Protein AF-A0A1E4G3F1-F1 (afdb_monomer_lite)

Foldseek 3Di:
DDDPPDPDPPVQPVLLVLLVLCVVVQDAPWQWKWKDAVPDIDTDTDHDDPWGWDDLDPFWIATSRSWIKGFPDWDWAWDDDDVRITITTTDTDIDTDPDDDPVRVVSSLLSCLQVVVLSCLVCVVVDDPVSLLSSQQHDDAPVSVVVSCVVCVQPNVCSNCDPSGHPNSVVRQLVCLLVLVDAHALVCLLVLLPDPCCVPRSSSVSNNLSNCVVPVVSLVVCLPPPDPSSNLSSLVRHDLPDPLLVSLLVDPDPSSNVSSLVSPLVRDDLLVLLVCLQPDDPPSSVVSSLVSNVPRDDDDPDPVSVVSSLVSHDPVSVVVVVVVVVVVVVVD

pLDDT: mean 79.38, std 16.46, range [26.73, 96.62]

Structure (mmCIF, N/CA/C/O backbone):
data_AF-A0A1E4G3F1-F1
#
_entry.id   AF-A0A1E4G3F1-F1
#
loop_
_atom_site.group_PDB
_atom_site.id
_atom_site.type_symbol
_atom_site.label_atom_id
_atom_site.label_alt_id
_atom_site.label_comp_id
_atom_site.label_asym_id
_atom_site.label_entity_id
_atom_site.label_seq_id
_atom_site.pdbx_PDB_ins_code
_atom_site.Cartn_x
_atom_site.Cartn_y
_atom_site.Cartn_z
_atom_site.occupancy
_atom_site.B_iso_or_equiv
_atom_site.auth_seq_id
_atom_site.auth_comp_id
_atom_site.auth_asym_id
_atom_site.auth_atom_id
_atom_site.pdbx_PDB_model_num
ATOM 1 N N . MET A 1 1 ? 10.714 -26.192 -14.389 1.00 33.84 1 MET A N 1
ATOM 2 C CA . MET A 1 1 ? 11.581 -25.246 -15.120 1.00 33.84 1 MET A CA 1
ATOM 3 C C . MET A 1 1 ? 12.569 -24.707 -14.110 1.00 33.84 1 MET A C 1
ATOM 5 O O . MET A 1 1 ? 12.127 -24.167 -13.105 1.00 33.84 1 MET A O 1
ATOM 9 N N . ASP A 1 2 ? 13.855 -24.980 -14.318 1.00 26.73 2 ASP A N 1
ATOM 10 C CA . ASP A 1 2 ? 14.918 -24.769 -13.330 1.00 26.73 2 ASP A CA 1
ATOM 11 C C . ASP A 1 2 ? 15.199 -23.289 -13.029 1.00 26.73 2 ASP A C 1
ATOM 13 O O . ASP A 1 2 ? 15.251 -22.445 -13.924 1.00 26.73 2 ASP A O 1
ATOM 17 N N . VAL A 1 3 ? 15.398 -23.009 -11.737 1.00 32.38 3 VAL A N 1
ATOM 18 C CA . VAL A 1 3 ? 15.385 -21.690 -11.074 1.00 32.38 3 VAL A CA 1
ATOM 19 C C . VAL A 1 3 ? 16.815 -21.193 -10.762 1.00 32.38 3 VAL A C 1
ATOM 21 O O . VAL A 1 3 ? 17.040 -20.431 -9.831 1.00 32.38 3 VAL A O 1
ATOM 24 N N . THR A 1 4 ? 17.828 -21.587 -11.542 1.00 35.56 4 THR A N 1
ATOM 25 C CA . THR A 1 4 ? 19.243 -21.451 -11.110 1.00 35.56 4 THR A CA 1
ATOM 26 C C . THR A 1 4 ? 20.186 -20.763 -12.105 1.00 35.56 4 THR A C 1
ATOM 28 O O . THR A 1 4 ? 21.366 -21.091 -12.170 1.00 35.56 4 THR A O 1
ATOM 31 N N . PHE A 1 5 ? 19.713 -19.774 -12.874 1.00 36.69 5 PHE A N 1
ATOM 32 C CA . PHE A 1 5 ? 20.543 -19.082 -13.881 1.00 36.69 5 PHE A CA 1
ATOM 33 C C . PHE A 1 5 ? 20.310 -17.563 -13.954 1.00 36.69 5 PHE A C 1
ATOM 35 O O . PHE A 1 5 ? 19.972 -17.028 -15.007 1.00 36.69 5 PHE A O 1
ATOM 42 N N . LEU A 1 6 ? 20.486 -16.836 -12.846 1.00 42.38 6 LEU A N 1
ATOM 43 C CA . LEU A 1 6 ? 20.404 -15.360 -12.853 1.00 42.38 6 LEU A CA 1
ATOM 44 C C . LEU A 1 6 ? 21.642 -14.653 -12.274 1.00 42.38 6 LEU A C 1
ATOM 46 O O . LEU A 1 6 ? 21.656 -13.433 -12.174 1.00 42.38 6 LEU A O 1
ATOM 50 N N . LEU A 1 7 ? 22.719 -15.400 -12.000 1.00 39.97 7 LEU A N 1
ATOM 51 C CA . LEU A 1 7 ? 24.008 -14.854 -11.543 1.00 39.97 7 LEU A CA 1
ATOM 52 C C . LEU A 1 7 ? 25.204 -15.202 -12.449 1.00 39.97 7 LEU A C 1
ATOM 54 O O . LEU A 1 7 ? 26.348 -15.038 -12.036 1.00 39.97 7 LEU A O 1
ATOM 58 N N . SER A 1 8 ? 24.991 -15.660 -13.689 1.00 34.16 8 SER A N 1
ATOM 59 C CA . SER A 1 8 ? 26.110 -15.846 -14.626 1.00 34.16 8 SER A CA 1
ATOM 60 C C . SER A 1 8 ? 26.239 -14.646 -15.576 1.00 34.16 8 SER A C 1
ATOM 62 O O . SER A 1 8 ? 25.340 -14.429 -16.387 1.00 34.16 8 SER A O 1
ATOM 64 N N . PRO A 1 9 ? 27.371 -13.916 -15.570 1.00 39.25 9 PRO A N 1
ATOM 65 C CA . PRO A 1 9 ? 27.702 -12.876 -16.548 1.00 39.25 9 PRO A CA 1
ATOM 66 C C . PRO A 1 9 ? 28.077 -13.452 -17.931 1.00 39.25 9 PRO A C 1
ATOM 68 O O . PRO A 1 9 ? 28.756 -12.793 -18.721 1.00 39.25 9 PRO A O 1
ATOM 71 N N . SER A 1 10 ? 27.621 -14.668 -18.261 1.00 40.00 10 SER A N 1
ATOM 72 C CA . SER A 1 10 ? 27.620 -15.171 -19.636 1.00 40.00 10 SER A CA 1
ATOM 73 C C . SER A 1 10 ? 26.584 -14.379 -20.446 1.00 40.00 10 SER A C 1
ATOM 75 O O . SER A 1 10 ? 25.407 -14.700 -20.578 1.00 40.00 10 SER A O 1
ATOM 77 N N . SER A 1 11 ? 27.086 -13.262 -20.949 1.00 41.22 11 SER A N 1
ATOM 78 C CA . SER A 1 11 ? 26.516 -12.102 -21.636 1.00 41.22 11 SER A CA 1
ATOM 79 C C . SER A 1 11 ? 25.559 -12.364 -22.814 1.00 41.22 11 SER A C 1
ATOM 81 O O . SER A 1 11 ? 25.111 -11.411 -23.439 1.00 41.22 11 SER A O 1
ATOM 83 N N . ALA A 1 12 ? 25.205 -13.614 -23.118 1.00 40.41 12 ALA A N 1
ATOM 84 C CA . ALA A 1 12 ? 24.455 -13.983 -24.321 1.00 40.41 12 ALA A CA 1
ATOM 85 C C . ALA A 1 12 ? 22.932 -14.155 -24.111 1.00 40.41 12 ALA A C 1
ATOM 87 O O . ALA A 1 12 ? 22.173 -14.109 -25.077 1.00 40.41 12 ALA A O 1
ATOM 88 N N . GLY A 1 13 ? 22.455 -14.353 -22.875 1.00 50.16 13 GLY A N 1
ATOM 89 C CA . GLY A 1 13 ? 21.055 -14.744 -22.627 1.00 50.16 13 GLY A CA 1
ATOM 90 C C . GLY A 1 13 ? 20.109 -13.645 -22.130 1.00 50.16 13 GLY A C 1
ATOM 91 O O . GLY A 1 13 ? 18.897 -13.768 -22.280 1.00 50.16 13 GLY A O 1
ATOM 92 N N . TRP A 1 14 ? 20.620 -12.588 -21.497 1.00 53.41 14 TRP A N 1
ATOM 93 C CA . TRP A 1 14 ? 19.752 -11.620 -20.814 1.00 53.41 14 TRP A CA 1
ATOM 94 C C . TRP A 1 14 ? 19.337 -10.461 -21.723 1.00 53.41 14 TRP A C 1
ATOM 96 O O . TRP A 1 14 ? 18.170 -10.081 -21.709 1.00 53.41 14 TRP A O 1
ATOM 106 N N . LEU A 1 15 ? 20.247 -9.947 -22.561 1.00 55.78 15 LEU A N 1
ATOM 107 C CA . LEU A 1 15 ? 19.905 -8.918 -23.544 1.00 55.78 15 LEU A CA 1
ATOM 108 C C . LEU A 1 15 ? 18.887 -9.438 -24.556 1.00 55.78 15 LEU A C 1
ATOM 110 O O . LEU A 1 15 ? 18.017 -8.684 -24.960 1.00 55.78 15 LEU A O 1
ATOM 114 N N . SER A 1 16 ? 18.940 -10.720 -24.922 1.00 57.81 16 SER A N 1
ATOM 115 C CA . SER A 1 16 ? 17.935 -11.341 -25.790 1.00 57.81 16 SER A CA 1
ATOM 116 C C . SER A 1 16 ? 16.564 -11.450 -25.110 1.00 57.81 16 SER A C 1
ATOM 118 O O . SER A 1 16 ? 15.550 -11.223 -25.764 1.00 57.81 16 SER A O 1
ATOM 120 N N . ARG A 1 17 ? 16.508 -11.691 -23.790 1.00 57.97 17 ARG A N 1
ATOM 121 C CA . ARG A 1 17 ? 15.257 -11.646 -23.002 1.00 57.97 17 ARG A CA 1
ATOM 122 C C . ARG A 1 17 ? 14.716 -10.229 -22.832 1.00 57.97 17 ARG A C 1
ATOM 124 O O . ARG A 1 17 ? 13.520 -10.000 -22.983 1.00 57.97 17 ARG A O 1
ATOM 131 N N . VAL A 1 18 ? 15.583 -9.258 -22.562 1.00 61.00 18 VAL A N 1
ATOM 132 C CA . VAL A 1 18 ? 15.187 -7.846 -22.508 1.00 61.00 18 VAL A CA 1
ATOM 133 C C . VAL A 1 18 ? 14.724 -7.378 -23.885 1.00 61.00 18 VAL A C 1
ATOM 135 O O . VAL A 1 18 ? 13.681 -6.746 -23.997 1.00 61.00 18 VAL A O 1
ATOM 138 N N . ALA A 1 19 ? 15.414 -7.776 -24.951 1.00 60.88 19 ALA A N 1
ATOM 139 C CA . ALA A 1 19 ? 14.996 -7.499 -26.314 1.00 60.88 19 ALA A CA 1
ATOM 140 C C . ALA A 1 19 ? 13.659 -8.172 -26.661 1.00 60.88 19 ALA A C 1
ATOM 142 O O . ALA A 1 19 ? 12.852 -7.544 -27.340 1.00 60.88 19 ALA A O 1
ATOM 143 N N . SER A 1 20 ? 13.368 -9.378 -26.148 1.00 62.94 20 SER A N 1
ATOM 144 C CA . SER A 1 20 ? 12.040 -9.992 -26.288 1.00 62.94 20 SER A CA 1
ATOM 145 C C . SER A 1 20 ? 10.951 -9.250 -25.513 1.00 62.94 20 SER A C 1
ATOM 147 O O . SER A 1 20 ? 9.852 -9.099 -26.026 1.00 62.94 20 SER A O 1
ATOM 149 N N . LEU A 1 21 ? 11.247 -8.714 -24.325 1.00 56.28 21 LEU A N 1
ATOM 150 C CA . LEU A 1 21 ? 10.300 -7.859 -23.594 1.00 56.28 21 LEU A CA 1
ATOM 151 C C . LEU A 1 21 ? 10.047 -6.533 -24.331 1.00 56.28 21 LEU A C 1
ATOM 153 O O . LEU A 1 21 ? 8.953 -5.982 -24.280 1.00 56.28 21 LEU A O 1
ATOM 157 N N . LEU A 1 22 ? 11.042 -6.054 -25.079 1.00 56.81 22 LEU A N 1
ATOM 158 C CA . LEU A 1 22 ? 10.948 -4.877 -25.940 1.00 56.81 22 LEU A CA 1
ATOM 159 C C . LEU A 1 22 ? 10.412 -5.199 -27.352 1.00 56.81 22 LEU A C 1
ATOM 161 O O . LEU A 1 22 ? 10.284 -4.278 -28.165 1.00 56.81 22 LEU A O 1
ATOM 165 N N . GLN A 1 23 ? 10.061 -6.459 -27.672 1.00 51.91 23 GLN A N 1
ATOM 166 C CA . GLN A 1 23 ? 9.458 -6.831 -28.962 1.00 51.91 23 GLN A CA 1
ATOM 167 C C . GLN A 1 23 ? 8.067 -6.199 -29.087 1.00 51.91 23 GLN A C 1
ATOM 169 O O . GLN A 1 23 ? 7.059 -6.737 -28.650 1.00 51.91 23 GLN A O 1
ATOM 174 N N . GLY A 1 24 ? 8.023 -5.016 -29.696 1.00 44.28 24 GLY A N 1
ATOM 175 C CA . GLY A 1 24 ? 6.815 -4.193 -29.810 1.00 44.28 24 GLY A CA 1
ATOM 176 C C . GLY A 1 24 ? 7.111 -2.712 -29.589 1.00 44.28 24 GLY A C 1
ATOM 177 O O . GLY A 1 24 ? 6.527 -1.865 -30.261 1.00 44.28 24 GLY A O 1
ATOM 178 N N . PHE A 1 25 ? 8.125 -2.405 -28.775 1.00 46.53 25 PHE A N 1
ATOM 179 C CA . PHE A 1 25 ? 8.710 -1.072 -28.615 1.00 46.53 25 PHE A CA 1
ATOM 180 C C . PHE A 1 25 ? 9.680 -0.802 -29.765 1.00 46.53 25 PHE A C 1
ATOM 182 O O . PHE A 1 25 ? 10.897 -0.719 -29.615 1.00 46.53 25 PHE A O 1
ATOM 189 N N . ARG A 1 26 ? 9.128 -0.721 -30.977 1.00 45.09 26 ARG A N 1
ATOM 190 C CA . ARG A 1 26 ? 9.886 -0.363 -32.173 1.00 45.09 26 ARG A CA 1
ATOM 191 C C . ARG A 1 26 ? 10.038 1.151 -32.218 1.00 45.09 26 ARG A C 1
ATOM 193 O O . ARG A 1 26 ? 9.234 1.812 -32.868 1.00 45.09 26 ARG A O 1
ATOM 200 N N . ASN A 1 27 ? 11.071 1.688 -31.576 1.00 52.31 27 ASN A N 1
ATOM 201 C CA . ASN A 1 27 ? 11.531 3.018 -31.952 1.00 52.31 27 ASN A CA 1
ATOM 202 C C . ASN A 1 27 ? 12.522 2.956 -33.118 1.00 52.31 27 ASN A C 1
ATOM 204 O O . ASN A 1 27 ? 13.170 1.955 -33.409 1.00 52.31 27 ASN A O 1
ATOM 208 N N . VAL A 1 28 ? 12.435 4.033 -33.882 1.00 47.47 28 VAL A N 1
ATOM 209 C CA . VAL A 1 28 ? 12.779 4.206 -35.287 1.00 47.47 28 VAL A CA 1
ATOM 210 C C . VAL A 1 28 ? 14.299 4.129 -35.508 1.00 47.47 28 VAL A C 1
ATOM 212 O O . VAL A 1 28 ? 15.026 4.807 -34.793 1.00 47.47 28 VAL A O 1
ATOM 215 N N . PRO A 1 29 ? 14.822 3.413 -36.519 1.00 46.53 29 PRO A N 1
ATOM 216 C CA . PRO A 1 29 ? 16.142 3.719 -37.071 1.00 46.53 29 PRO A CA 1
ATOM 217 C C . PRO A 1 29 ? 16.081 5.125 -37.672 1.00 46.53 29 PRO A C 1
ATOM 219 O O . PRO A 1 29 ? 15.497 5.350 -38.736 1.00 46.53 29 PRO A O 1
ATOM 222 N N . LEU A 1 30 ? 16.580 6.068 -36.878 1.00 52.22 30 LEU A N 1
ATOM 223 C CA . LEU A 1 30 ? 16.387 7.501 -36.996 1.00 52.22 30 LEU A CA 1
ATOM 224 C C . LEU A 1 30 ? 17.433 8.111 -37.923 1.00 52.22 30 LEU A C 1
ATOM 226 O O . LEU A 1 30 ? 18.582 8.305 -37.533 1.00 52.22 30 LEU A O 1
ATOM 230 N N . VAL A 1 31 ? 17.000 8.528 -39.105 1.00 55.47 31 VAL A N 1
ATOM 231 C CA . VAL A 1 31 ? 17.559 9.757 -39.659 1.00 55.47 31 VAL A CA 1
ATOM 232 C C . VAL A 1 31 ? 16.895 10.900 -38.889 1.00 55.47 31 VAL A C 1
ATOM 234 O O . VAL A 1 31 ? 15.683 11.100 -39.008 1.00 55.47 31 VAL A O 1
ATOM 237 N N . MET A 1 32 ? 17.657 11.598 -38.043 1.00 57.81 32 MET A N 1
ATOM 238 C CA . MET A 1 32 ? 17.171 12.801 -37.357 1.00 57.81 32 MET A CA 1
ATOM 239 C C . MET A 1 32 ? 17.378 13.989 -38.283 1.00 57.81 32 MET A C 1
ATOM 241 O O . MET A 1 32 ? 18.507 14.416 -38.509 1.00 57.81 32 MET A O 1
ATOM 245 N N . ARG A 1 33 ? 16.292 14.513 -38.834 1.00 59.31 33 ARG A N 1
ATOM 246 C CA . ARG A 1 33 ? 16.310 15.722 -39.639 1.00 59.31 33 ARG A CA 1
ATOM 247 C C . ARG A 1 33 ? 16.187 16.929 -38.727 1.00 59.31 33 ARG A C 1
ATOM 249 O O . ARG A 1 33 ? 15.156 17.145 -38.102 1.00 59.31 33 ARG A O 1
ATOM 256 N N . HIS A 1 34 ? 17.223 17.745 -38.696 1.00 56.44 34 HIS A N 1
ATOM 257 C CA . HIS A 1 34 ? 17.212 19.033 -38.022 1.00 56.44 34 HIS A CA 1
ATOM 258 C C . HIS A 1 34 ? 16.837 20.118 -39.023 1.00 56.44 34 HIS A C 1
ATOM 260 O O . HIS A 1 34 ? 17.413 20.189 -40.108 1.00 56.44 34 HIS A O 1
ATOM 266 N N . HIS A 1 35 ? 15.880 20.961 -38.651 1.00 58.22 35 HIS A N 1
ATOM 267 C CA . HIS A 1 35 ? 15.503 22.181 -39.355 1.00 58.22 35 HIS A CA 1
ATOM 268 C C . HIS A 1 35 ? 15.809 23.366 -38.448 1.00 58.22 35 HIS A C 1
ATOM 270 O O . HIS A 1 35 ? 15.220 23.515 -37.377 1.00 58.22 35 HIS A O 1
ATOM 276 N N . VAL A 1 36 ? 16.772 24.187 -38.855 1.00 56.50 36 VAL A N 1
ATOM 277 C CA . VAL A 1 36 ? 17.167 25.390 -38.124 1.00 56.50 36 VAL A CA 1
ATOM 278 C C . VAL A 1 36 ? 16.679 26.607 -38.902 1.00 56.50 36 VAL A C 1
ATOM 280 O O . VAL A 1 36 ? 17.092 26.832 -40.041 1.00 56.50 36 VAL A O 1
ATOM 283 N N . VAL A 1 37 ? 15.795 27.369 -38.261 1.00 63.84 37 VAL A N 1
ATOM 284 C CA . VAL A 1 37 ? 15.199 28.635 -38.713 1.00 63.84 37 VAL A CA 1
ATOM 285 C C . VAL A 1 37 ? 15.686 29.735 -37.751 1.00 63.84 37 VAL A C 1
ATOM 287 O O . VAL A 1 37 ? 16.011 29.411 -36.601 1.00 63.84 37 VAL A O 1
ATOM 290 N N . PRO A 1 38 ? 15.765 31.028 -38.132 1.00 58.38 38 PRO A N 1
ATOM 291 C CA . PRO A 1 38 ? 16.177 32.072 -37.199 1.00 58.38 38 PRO A CA 1
ATOM 292 C C . PRO A 1 38 ? 15.294 32.035 -35.941 1.00 58.38 38 PRO A C 1
ATOM 294 O O . PRO A 1 38 ? 14.072 32.136 -36.028 1.00 58.38 38 PRO A O 1
ATOM 297 N N . ASN A 1 39 ? 15.923 31.847 -34.777 1.00 54.56 39 ASN A N 1
ATOM 298 C CA . ASN A 1 39 ? 15.300 31.727 -33.450 1.00 54.56 39 ASN A CA 1
ATOM 299 C C . ASN A 1 39 ? 14.467 30.452 -33.168 1.00 54.56 39 ASN A C 1
ATOM 301 O O . ASN A 1 39 ? 13.761 30.417 -32.159 1.00 54.56 39 ASN A O 1
ATOM 305 N N . LYS A 1 40 ? 14.543 29.388 -33.988 1.00 43.31 40 LYS A N 1
ATOM 306 C CA . LYS A 1 40 ? 13.861 28.108 -33.700 1.00 43.31 40 LYS A CA 1
ATOM 307 C C . LYS A 1 40 ? 14.559 26.904 -34.345 1.00 43.31 40 LYS A C 1
ATOM 309 O O . LYS A 1 40 ? 14.806 26.897 -35.546 1.00 43.31 40 LYS A O 1
ATOM 314 N N . ALA A 1 41 ? 14.806 25.855 -33.560 1.00 51.53 41 ALA A N 1
ATOM 315 C CA . ALA A 1 41 ? 15.205 24.541 -34.065 1.00 51.53 41 ALA A CA 1
ATOM 316 C C . ALA A 1 41 ? 14.019 23.568 -33.969 1.00 51.53 41 ALA A C 1
ATOM 318 O O . ALA A 1 41 ? 13.367 23.483 -32.927 1.00 51.53 41 ALA A O 1
ATOM 319 N N . VAL A 1 42 ? 13.730 22.849 -35.052 1.00 53.16 42 VAL A N 1
ATOM 320 C CA . VAL A 1 42 ? 12.719 21.786 -35.118 1.00 53.16 42 VAL A CA 1
ATOM 321 C C . VAL A 1 42 ? 13.421 20.488 -35.511 1.00 53.16 42 VAL A C 1
ATOM 323 O O . VAL A 1 42 ? 14.204 20.472 -36.457 1.00 53.16 42 VAL A O 1
ATOM 326 N N . VAL A 1 43 ? 13.159 19.400 -34.785 1.00 51.31 43 VAL A N 1
ATOM 327 C CA . VAL A 1 43 ? 13.749 18.080 -35.056 1.00 51.31 43 VA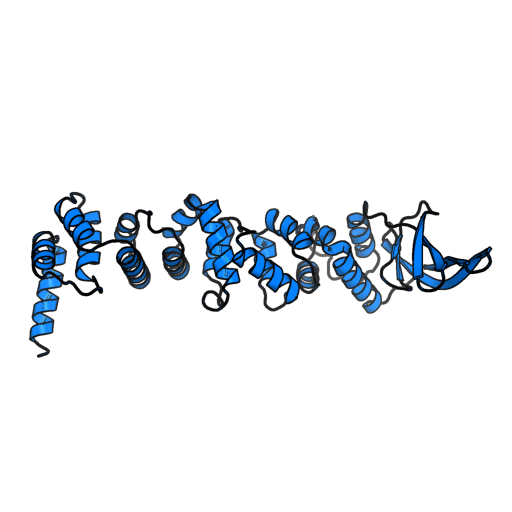L A CA 1
ATOM 328 C C . VAL A 1 43 ? 12.653 17.131 -35.533 1.00 51.31 43 VAL A C 1
ATOM 330 O O . VAL A 1 43 ? 11.704 16.854 -34.804 1.00 51.31 43 VAL A O 1
ATOM 333 N N . GLU A 1 44 ? 12.786 16.631 -36.758 1.00 49.28 44 GLU A N 1
ATOM 334 C CA . GLU A 1 44 ? 11.940 15.597 -37.352 1.00 49.28 44 GLU A CA 1
ATOM 335 C C . GLU A 1 44 ? 12.659 14.241 -37.349 1.00 49.28 44 GLU A C 1
ATOM 337 O O . GLU A 1 44 ? 13.839 14.127 -37.666 1.00 49.28 44 GLU A O 1
ATOM 342 N N . VAL A 1 45 ? 11.930 13.172 -37.047 1.00 53.06 45 VAL A N 1
ATOM 343 C CA . VAL A 1 45 ? 12.449 11.801 -36.954 1.00 53.06 45 VAL A CA 1
ATOM 344 C C . VAL A 1 45 ? 11.956 10.980 -38.149 1.00 53.06 45 VAL A C 1
ATOM 346 O O . VAL A 1 45 ? 10.748 10.822 -38.314 1.00 53.06 45 VAL A O 1
ATOM 349 N N . ARG A 1 46 ? 12.855 10.429 -38.984 1.00 51.75 46 ARG A N 1
ATOM 350 C CA . ARG A 1 46 ? 12.497 9.599 -40.159 1.00 51.75 46 ARG A CA 1
ATOM 351 C C . ARG A 1 46 ? 13.012 8.159 -40.052 1.00 51.75 46 ARG A C 1
ATOM 353 O O . ARG A 1 46 ? 14.103 7.934 -39.541 1.00 51.75 46 ARG A O 1
ATOM 360 N N . ARG A 1 47 ? 12.229 7.200 -40.571 1.00 52.47 47 ARG A N 1
ATOM 361 C CA . ARG A 1 47 ? 12.448 5.738 -40.492 1.00 52.47 47 ARG A CA 1
ATOM 362 C C . ARG A 1 47 ? 13.052 5.175 -41.779 1.00 52.47 47 ARG A C 1
ATOM 364 O O . ARG A 1 47 ? 12.428 5.337 -42.822 1.00 52.47 47 ARG A O 1
ATOM 371 N N . TRP A 1 48 ? 14.214 4.513 -41.711 1.00 45.78 48 TRP A N 1
ATOM 372 C CA . TRP A 1 48 ? 14.899 3.963 -42.903 1.00 45.78 48 TRP A CA 1
ATOM 373 C C . TRP A 1 48 ? 15.359 2.491 -42.825 1.00 45.78 48 TRP A C 1
ATOM 375 O O . TRP A 1 48 ? 15.918 2.007 -43.803 1.00 45.78 48 TRP A O 1
ATOM 385 N N . SER A 1 49 ? 15.125 1.745 -41.736 1.00 47.94 49 SER A N 1
ATOM 386 C CA . SER A 1 49 ? 15.451 0.305 -41.706 1.00 47.94 49 SER A CA 1
ATOM 387 C C . SER A 1 49 ? 14.369 -0.582 -41.083 1.00 47.94 49 SER A C 1
ATOM 389 O O . SER A 1 49 ? 13.553 -0.148 -40.261 1.00 47.94 49 SER A O 1
ATOM 391 N N . ASP A 1 50 ? 14.383 -1.849 -41.504 1.00 45.50 50 ASP A N 1
ATOM 392 C CA . ASP A 1 50 ? 13.530 -2.926 -40.987 1.00 45.50 50 ASP A CA 1
ATOM 393 C C . ASP A 1 50 ? 14.057 -3.500 -39.658 1.00 45.50 50 ASP A C 1
ATOM 395 O O . ASP A 1 50 ? 13.327 -4.146 -38.904 1.00 45.50 50 ASP A O 1
ATOM 399 N N . SER A 1 51 ? 15.324 -3.226 -39.340 1.00 51.22 51 SER A N 1
ATOM 400 C CA . SER A 1 51 ? 15.997 -3.587 -38.095 1.00 51.22 51 SER A CA 1
ATOM 401 C C . SER A 1 51 ? 15.660 -2.578 -36.988 1.00 51.22 51 SER A C 1
ATOM 403 O O . SER A 1 51 ? 16.057 -1.419 -37.034 1.00 51.22 51 SER A O 1
ATOM 405 N N . GLY A 1 52 ? 14.882 -2.997 -35.986 1.00 61.88 52 GLY A N 1
ATOM 406 C CA . GLY A 1 52 ? 14.530 -2.149 -34.842 1.00 61.88 52 GLY A CA 1
ATOM 407 C C . GLY A 1 52 ? 15.709 -1.956 -33.882 1.00 61.88 52 GLY A C 1
ATOM 408 O O . GLY A 1 52 ? 16.272 -2.945 -33.406 1.00 61.88 52 GLY A O 1
ATOM 409 N N . TYR A 1 53 ? 16.044 -0.698 -33.575 1.00 67.06 53 TYR A N 1
ATOM 410 C CA . TYR A 1 53 ? 17.057 -0.317 -32.586 1.00 67.06 53 TYR A CA 1
ATOM 411 C C . TYR A 1 53 ? 16.463 0.650 -31.558 1.00 67.06 53 TYR A C 1
ATOM 413 O O . TYR A 1 53 ? 15.757 1.592 -31.907 1.00 67.06 53 TYR A O 1
ATOM 421 N N . VAL A 1 54 ? 16.794 0.443 -30.288 1.00 72.62 54 VAL A N 1
ATOM 422 C CA . VAL A 1 54 ? 16.466 1.330 -29.171 1.00 72.62 54 VAL A CA 1
ATOM 423 C C . VAL A 1 54 ? 17.702 2.159 -28.842 1.00 72.62 54 VAL A C 1
ATOM 425 O O . VAL A 1 54 ? 18.750 1.601 -28.511 1.00 72.62 54 VAL A O 1
ATOM 428 N N . ARG A 1 55 ? 17.589 3.487 -28.949 1.00 76.12 55 ARG A N 1
ATOM 429 C CA . ARG A 1 55 ? 18.640 4.428 -28.538 1.00 76.12 55 ARG A CA 1
ATOM 430 C C . ARG A 1 55 ? 18.662 4.524 -27.020 1.00 76.12 55 ARG A C 1
ATOM 432 O O . ARG A 1 55 ? 17.672 4.953 -26.442 1.00 76.12 55 ARG A O 1
ATOM 439 N N . LEU A 1 56 ? 19.781 4.178 -26.395 1.00 74.38 56 LEU A N 1
ATOM 440 C CA . LEU A 1 56 ? 19.958 4.271 -24.944 1.00 74.38 56 LEU A CA 1
ATOM 441 C C . LEU A 1 56 ? 20.568 5.610 -24.525 1.00 74.38 56 LEU A C 1
ATOM 443 O O . LEU A 1 56 ? 20.172 6.160 -23.498 1.00 74.38 56 LEU A O 1
ATOM 447 N N . ASP A 1 57 ? 21.492 6.142 -25.329 1.00 74.94 57 ASP A N 1
ATOM 448 C CA . ASP A 1 57 ? 22.095 7.470 -25.164 1.00 74.94 57 ASP A CA 1
ATOM 449 C C . ASP A 1 57 ? 22.582 8.048 -26.511 1.00 74.94 57 ASP A C 1
ATOM 451 O O . ASP A 1 57 ? 22.095 7.667 -27.574 1.00 74.94 57 ASP A O 1
ATOM 455 N N . GLU A 1 58 ? 23.495 9.023 -26.505 1.00 70.50 58 GLU A N 1
ATOM 456 C CA . GLU A 1 58 ? 24.034 9.635 -27.729 1.00 70.50 58 GLU A CA 1
ATOM 457 C C . GLU A 1 58 ? 24.796 8.682 -28.649 1.00 70.50 58 GLU A C 1
ATOM 459 O O . GLU A 1 58 ? 24.809 8.880 -29.864 1.00 70.50 58 GLU A O 1
ATOM 464 N N . SER A 1 59 ? 25.375 7.629 -28.087 1.00 75.19 59 SER A N 1
ATOM 465 C CA . SER A 1 59 ? 26.273 6.714 -28.780 1.00 75.19 59 SER A CA 1
ATOM 466 C C . SER A 1 59 ? 25.848 5.253 -28.682 1.00 75.19 59 SER A C 1
ATOM 468 O O . SER A 1 59 ? 26.298 4.459 -29.494 1.00 75.19 59 SER A O 1
ATOM 470 N N . LEU A 1 60 ? 24.975 4.875 -27.749 1.00 78.56 60 LEU A N 1
ATOM 471 C CA . LEU A 1 60 ? 24.695 3.488 -27.399 1.00 78.56 60 LEU A CA 1
ATOM 472 C C . LEU A 1 60 ? 23.290 3.053 -27.812 1.00 78.56 60 LEU A C 1
ATOM 474 O O . LEU A 1 60 ? 22.302 3.750 -27.570 1.00 78.56 60 LEU A O 1
ATOM 478 N N . TRP A 1 61 ? 23.204 1.864 -28.401 1.00 79.31 61 TRP A N 1
ATOM 479 C CA . TRP A 1 61 ? 21.986 1.323 -28.989 1.00 79.31 61 TRP A CA 1
ATOM 480 C C . TRP A 1 61 ? 21.846 -0.170 -28.714 1.00 79.31 61 TRP A C 1
ATOM 482 O O . TRP A 1 61 ? 22.828 -0.906 -28.753 1.00 79.31 61 TRP A O 1
ATOM 492 N N . VAL A 1 62 ? 20.617 -0.638 -28.508 1.00 76.00 62 VAL A N 1
ATOM 493 C CA . VAL A 1 62 ? 20.295 -2.071 -28.401 1.00 76.00 62 VAL A CA 1
ATOM 494 C C . VAL A 1 62 ? 19.345 -2.463 -29.520 1.00 76.00 62 VAL A C 1
ATOM 496 O O . VAL A 1 62 ? 18.346 -1.787 -29.755 1.00 76.00 62 VAL A O 1
ATOM 499 N N . CYS A 1 63 ? 19.645 -3.545 -30.234 1.00 71.94 63 CYS A N 1
ATOM 500 C CA . CYS A 1 63 ? 18.752 -4.057 -31.270 1.00 71.94 63 CYS A CA 1
ATOM 501 C C . CYS A 1 63 ? 17.740 -5.070 -30.710 1.00 71.94 63 CYS A C 1
ATOM 503 O O . CYS A 1 63 ? 17.921 -5.637 -29.632 1.00 71.94 63 CYS A O 1
ATOM 505 N N . ALA A 1 64 ? 16.702 -5.368 -31.493 1.00 64.50 64 ALA A N 1
ATOM 506 C CA . ALA A 1 64 ? 15.683 -6.364 -31.143 1.00 64.50 64 ALA A CA 1
ATOM 507 C C . ALA A 1 64 ? 16.212 -7.809 -30.976 1.00 64.50 64 ALA A C 1
ATOM 509 O O . ALA A 1 64 ? 15.504 -8.652 -30.430 1.00 64.50 64 ALA A O 1
ATOM 510 N N . ALA A 1 65 ? 17.435 -8.110 -31.429 1.00 66.12 65 ALA A N 1
ATOM 511 C CA . ALA A 1 65 ? 18.099 -9.395 -31.186 1.00 66.12 65 ALA A CA 1
ATOM 512 C C . ALA A 1 65 ? 18.890 -9.430 -29.861 1.00 66.12 65 ALA A C 1
ATOM 514 O O . ALA A 1 65 ? 19.422 -10.475 -29.493 1.00 66.12 65 ALA A O 1
ATOM 515 N N . GLY A 1 66 ? 18.963 -8.309 -29.134 1.00 67.00 66 GLY A N 1
ATOM 516 C CA . GLY A 1 66 ? 19.749 -8.192 -27.906 1.00 67.00 66 GLY A CA 1
ATOM 517 C C . GLY A 1 66 ? 21.228 -7.879 -28.142 1.00 67.00 66 GLY A C 1
ATOM 518 O O . GLY A 1 66 ? 22.036 -8.058 -27.239 1.00 67.00 66 GLY A O 1
ATOM 519 N N . ASP A 1 67 ? 21.608 -7.406 -29.329 1.00 73.81 67 ASP A N 1
ATOM 520 C CA . ASP A 1 67 ? 22.974 -6.939 -29.569 1.00 73.81 67 ASP A CA 1
ATOM 521 C C . ASP A 1 67 ? 23.139 -5.476 -29.173 1.00 73.81 67 ASP A C 1
ATOM 523 O O . ASP A 1 67 ? 22.272 -4.641 -29.447 1.00 73.81 67 ASP A O 1
ATOM 527 N N . LEU A 1 68 ? 24.296 -5.171 -28.588 1.00 75.88 68 LEU A N 1
ATOM 528 C CA . LEU A 1 68 ? 24.715 -3.816 -28.265 1.00 75.88 68 LEU A CA 1
ATOM 529 C C . LEU A 1 68 ? 25.507 -3.217 -29.430 1.00 75.88 68 LEU A C 1
ATOM 531 O O . LEU A 1 68 ? 26.396 -3.858 -29.996 1.00 75.88 68 LEU A O 1
ATOM 535 N N . TRP A 1 69 ? 25.199 -1.972 -29.762 1.00 77.88 69 TRP A N 1
ATOM 536 C CA . TRP A 1 69 ? 25.810 -1.219 -30.845 1.00 77.88 69 TRP A CA 1
ATOM 537 C C . TRP A 1 69 ? 26.248 0.151 -30.341 1.00 77.88 69 TRP A C 1
ATOM 539 O O . TRP A 1 69 ? 25.538 0.792 -29.568 1.00 77.88 69 TRP A O 1
ATOM 549 N N . MET A 1 70 ? 27.413 0.597 -30.792 1.00 78.31 70 MET A N 1
ATOM 550 C CA . MET A 1 70 ? 27.957 1.916 -30.503 1.00 78.31 70 MET A CA 1
ATOM 551 C C . MET A 1 70 ? 28.092 2.737 -31.781 1.00 78.31 70 MET A C 1
ATOM 553 O O . MET A 1 70 ? 28.451 2.205 -32.829 1.00 78.31 70 MET A O 1
ATOM 557 N N . ALA A 1 71 ? 27.834 4.036 -31.697 1.00 75.44 71 ALA A N 1
ATOM 558 C CA . ALA A 1 71 ? 28.088 4.971 -32.774 1.00 75.44 71 ALA A CA 1
ATOM 559 C C . ALA A 1 71 ? 29.600 5.202 -32.910 1.00 75.44 71 ALA A C 1
ATOM 561 O O . ALA A 1 71 ? 30.241 5.701 -31.990 1.00 75.44 71 ALA A O 1
ATOM 562 N N . GLU A 1 72 ? 30.165 4.857 -34.065 1.00 70.88 72 GLU A N 1
ATOM 563 C CA . GLU A 1 72 ? 31.569 5.130 -34.401 1.00 70.88 72 GLU A CA 1
ATOM 564 C C . GLU A 1 72 ? 31.763 6.562 -34.904 1.00 70.88 72 GLU A C 1
ATOM 566 O O . GLU A 1 72 ? 32.823 7.158 -34.735 1.00 70.88 72 GLU A O 1
ATOM 571 N N . ALA A 1 73 ? 30.733 7.119 -35.543 1.00 62.16 73 ALA A N 1
ATOM 572 C CA . ALA A 1 73 ? 30.736 8.482 -36.044 1.00 62.16 73 ALA A CA 1
ATOM 573 C C . ALA A 1 73 ? 29.307 9.011 -36.198 1.00 62.16 73 ALA A C 1
ATOM 575 O O . ALA A 1 73 ? 28.429 8.326 -36.734 1.00 62.16 73 ALA A O 1
ATOM 576 N N . GLN A 1 74 ? 29.105 10.267 -35.802 1.00 63.94 74 GLN A N 1
ATOM 577 C CA . GLN A 1 74 ? 27.925 11.051 -36.149 1.00 63.94 74 GLN A CA 1
ATOM 578 C C . GLN A 1 74 ? 28.260 11.888 -37.385 1.00 63.94 74 GLN A C 1
ATOM 580 O O . GLN A 1 74 ? 29.110 12.778 -37.345 1.00 63.94 74 GLN A O 1
ATOM 585 N N . LYS A 1 75 ? 27.618 11.589 -38.513 1.00 63.47 75 LYS A N 1
ATOM 586 C CA . LYS A 1 75 ? 27.779 12.352 -39.753 1.00 63.47 75 LYS A CA 1
ATOM 587 C C . LYS A 1 75 ? 26.557 13.234 -39.956 1.00 63.47 75 LYS A C 1
ATOM 589 O O . LYS A 1 75 ? 25.431 12.751 -39.923 1.00 63.47 75 LYS A O 1
ATOM 594 N N . ARG A 1 76 ? 26.778 14.524 -40.212 1.00 64.62 76 ARG A N 1
ATOM 595 C CA . ARG A 1 76 ? 25.726 15.431 -40.684 1.00 64.62 76 ARG A CA 1
ATOM 596 C C . ARG A 1 76 ? 25.706 15.423 -42.202 1.00 64.62 76 ARG A C 1
ATOM 598 O O . ARG A 1 76 ? 26.716 15.713 -42.840 1.00 64.62 76 ARG A O 1
ATOM 605 N N . ARG A 1 77 ? 24.558 15.094 -42.782 1.00 68.06 77 ARG A N 1
ATOM 606 C CA . ARG A 1 77 ? 24.324 15.146 -44.222 1.00 68.06 77 ARG A CA 1
ATOM 607 C C . ARG A 1 77 ? 23.395 16.312 -44.532 1.00 68.06 77 ARG A C 1
ATOM 609 O O . ARG A 1 77 ? 22.215 16.276 -44.204 1.00 68.06 77 ARG A O 1
ATOM 616 N N . TRP A 1 78 ? 23.924 17.341 -45.182 1.00 67.44 78 TRP A N 1
ATOM 617 C CA . TRP A 1 78 ? 23.135 18.483 -45.644 1.00 67.44 78 TRP A CA 1
ATOM 618 C C . TRP A 1 78 ? 22.220 18.074 -46.801 1.00 67.44 78 TRP A C 1
ATOM 620 O O . TRP A 1 78 ? 22.672 17.415 -47.737 1.00 67.44 78 TRP A O 1
ATOM 630 N N . ILE A 1 79 ? 20.941 18.454 -46.735 1.00 66.12 79 ILE A N 1
ATOM 631 C CA . ILE A 1 79 ? 19.949 18.097 -47.766 1.00 66.12 79 ILE A CA 1
ATOM 632 C C . ILE A 1 79 ? 19.592 19.308 -48.627 1.00 66.12 79 ILE A C 1
ATOM 634 O O . ILE A 1 79 ? 19.446 19.176 -49.840 1.00 66.12 79 ILE A O 1
ATOM 638 N N . ARG A 1 80 ? 19.420 20.486 -48.012 1.00 65.75 80 ARG A N 1
ATOM 639 C CA . ARG A 1 80 ? 19.052 21.720 -48.716 1.00 65.75 80 ARG A CA 1
ATOM 640 C C . ARG A 1 80 ? 19.438 22.946 -47.888 1.00 65.75 80 ARG A C 1
ATOM 642 O O . ARG A 1 80 ? 19.188 22.974 -46.686 1.00 65.75 80 ARG A O 1
ATOM 649 N N . GLN A 1 81 ? 20.016 23.948 -48.544 1.00 58.50 81 GLN A N 1
ATOM 650 C CA . GLN A 1 81 ? 20.174 25.299 -48.009 1.00 58.50 81 GLN A CA 1
ATOM 651 C C . GLN A 1 81 ? 19.235 26.212 -48.798 1.00 58.50 81 GLN A C 1
ATOM 653 O O . GLN A 1 81 ? 19.399 26.368 -50.006 1.00 58.50 81 GLN A O 1
ATOM 658 N N . HIS A 1 82 ? 18.233 26.778 -48.132 1.00 58.50 82 HIS A N 1
ATOM 659 C CA . HIS A 1 82 ? 17.513 27.954 -48.625 1.00 58.50 82 HIS A CA 1
ATOM 660 C C . HIS A 1 82 ? 17.979 29.161 -47.811 1.00 58.50 82 HIS A C 1
ATOM 662 O O . HIS A 1 82 ? 18.485 28.996 -46.701 1.00 58.50 82 HIS A O 1
ATOM 668 N N . VAL A 1 83 ? 17.848 30.377 -48.344 1.00 59.06 83 VAL A N 1
ATOM 669 C CA . VAL A 1 83 ? 18.268 31.590 -47.625 1.00 59.06 83 VAL A CA 1
ATOM 670 C C . VAL A 1 83 ? 17.486 31.690 -46.308 1.00 59.06 83 VAL A C 1
ATOM 672 O O . VAL A 1 83 ? 16.277 31.890 -46.323 1.00 59.06 83 VAL A O 1
ATOM 675 N N . GLY A 1 84 ? 18.180 31.514 -45.180 1.00 65.38 84 GLY A N 1
ATOM 676 C CA . GLY A 1 84 ? 17.605 31.542 -43.831 1.00 65.38 84 GLY A CA 1
ATOM 677 C C . GLY A 1 84 ? 17.269 30.179 -43.210 1.00 65.38 84 GLY A C 1
ATOM 678 O O . GLY A 1 84 ? 17.029 30.140 -42.011 1.00 65.38 84 GLY A O 1
ATOM 679 N N . GLU A 1 85 ? 17.311 29.065 -43.951 1.00 63.28 85 GLU A N 1
ATOM 680 C CA . GLU A 1 85 ? 16.979 27.733 -43.417 1.00 63.28 85 GLU A CA 1
ATOM 681 C C . GLU A 1 85 ? 18.103 26.712 -43.630 1.00 63.28 85 GLU A C 1
ATOM 683 O O . GLU A 1 85 ? 18.614 26.522 -44.738 1.00 63.28 85 GLU A O 1
ATOM 688 N N . GLN A 1 86 ? 18.455 26.004 -42.557 1.00 66.19 86 GLN A N 1
ATOM 689 C CA . GLN A 1 86 ? 19.461 24.945 -42.555 1.00 66.19 86 GLN A CA 1
ATOM 690 C C . GLN A 1 86 ? 18.802 23.597 -42.248 1.00 66.19 86 GLN A C 1
ATOM 692 O O . GLN A 1 86 ? 18.361 23.366 -41.122 1.00 66.19 86 GLN A O 1
ATOM 697 N N . ILE A 1 87 ? 18.741 22.707 -43.251 1.00 66.62 87 ILE A N 1
ATOM 698 C CA . ILE A 1 87 ? 18.231 21.335 -43.094 1.00 66.62 87 ILE A CA 1
ATOM 699 C C . ILE A 1 87 ? 19.372 20.328 -43.246 1.00 66.62 87 ILE A C 1
ATOM 701 O O . ILE A 1 87 ? 19.965 20.203 -44.327 1.00 66.62 87 ILE A O 1
ATOM 705 N N . TYR A 1 88 ? 19.635 19.560 -42.189 1.00 66.62 88 TYR A N 1
ATOM 706 C CA . TYR A 1 88 ? 20.574 18.439 -42.223 1.00 66.62 88 TYR A CA 1
ATOM 707 C C . TYR A 1 88 ? 20.011 17.197 -41.535 1.00 66.62 88 TYR A C 1
ATOM 709 O O . TYR A 1 88 ? 19.260 17.280 -40.570 1.00 66.62 88 TYR A O 1
ATOM 717 N N . ASP A 1 89 ? 20.411 16.041 -42.042 1.00 70.00 89 ASP A N 1
ATOM 718 C CA . ASP A 1 89 ? 20.161 14.734 -41.453 1.00 70.00 89 ASP A CA 1
ATOM 719 C C . ASP A 1 89 ? 21.362 14.339 -40.577 1.00 70.00 89 ASP A C 1
ATOM 721 O O . ASP A 1 89 ? 22.508 14.400 -41.027 1.00 70.00 89 ASP A O 1
ATOM 725 N N . GLU A 1 90 ? 21.131 13.910 -39.339 1.00 66.50 90 GLU A N 1
ATOM 726 C CA . GLU A 1 90 ? 22.137 13.217 -38.532 1.00 66.50 90 GLU A CA 1
ATOM 727 C C . GLU A 1 90 ? 22.065 11.715 -38.805 1.00 66.50 90 GLU A C 1
ATOM 729 O O . GLU A 1 90 ? 21.031 11.071 -38.619 1.00 66.50 90 GLU A O 1
ATOM 734 N N . VAL A 1 91 ? 23.188 11.178 -39.277 1.00 68.69 91 VAL A N 1
ATOM 735 C CA . VAL A 1 91 ? 23.377 9.778 -39.644 1.00 68.69 91 VAL A CA 1
ATOM 736 C C . VAL A 1 91 ? 24.407 9.172 -38.701 1.00 68.69 91 VAL A C 1
ATOM 738 O O . VAL A 1 91 ? 25.539 9.651 -38.613 1.00 68.69 91 VAL A O 1
ATOM 741 N N . PHE A 1 92 ? 24.022 8.097 -38.021 1.00 69.00 92 PHE A N 1
ATOM 742 C CA . PHE A 1 92 ? 24.896 7.361 -37.114 1.00 69.00 92 PHE A CA 1
ATOM 743 C C . PHE A 1 92 ? 25.451 6.125 -37.824 1.00 69.00 92 PHE A C 1
ATOM 745 O O . PHE A 1 92 ? 24.690 5.294 -38.318 1.00 69.00 92 PHE A O 1
ATOM 752 N N . ALA A 1 93 ? 26.778 6.002 -37.876 1.00 69.12 93 ALA A N 1
ATOM 753 C CA . ALA A 1 93 ? 27.431 4.746 -38.235 1.00 69.12 93 ALA A CA 1
ATOM 754 C C . ALA A 1 93 ? 27.550 3.895 -36.968 1.00 69.12 93 ALA A C 1
ATOM 756 O O . ALA A 1 93 ? 28.200 4.325 -36.017 1.00 69.12 93 ALA A O 1
ATOM 757 N N . LEU A 1 94 ? 26.895 2.733 -36.935 1.00 73.25 94 LEU A N 1
ATOM 758 C CA . LEU A 1 94 ? 26.874 1.854 -35.766 1.00 73.25 94 LEU A CA 1
ATOM 759 C C . LEU A 1 94 ? 27.814 0.661 -35.961 1.00 73.25 94 LEU A C 1
ATOM 761 O O . LEU A 1 94 ? 27.727 -0.031 -36.975 1.00 73.25 94 LEU A O 1
ATOM 765 N N . ALA A 1 95 ? 28.624 0.363 -34.949 1.00 73.62 95 ALA A N 1
ATOM 766 C CA . ALA A 1 95 ? 29.396 -0.868 -34.850 1.00 73.62 95 ALA A CA 1
ATOM 767 C C . ALA A 1 95 ? 28.950 -1.721 -33.670 1.00 73.62 95 ALA A C 1
ATOM 769 O O . ALA A 1 95 ? 28.616 -1.225 -32.593 1.00 73.62 95 ALA A O 1
ATOM 770 N N . ARG A 1 96 ? 28.940 -3.035 -33.887 1.00 79.19 96 ARG A N 1
ATOM 771 C CA . ARG A 1 96 ? 28.534 -4.001 -32.870 1.00 79.19 96 ARG A CA 1
ATOM 772 C C . ARG A 1 96 ? 29.603 -4.090 -31.791 1.00 79.19 96 ARG A C 1
ATOM 774 O O . ARG A 1 96 ? 30.775 -4.322 -32.082 1.00 79.19 96 ARG A O 1
ATOM 781 N N . VAL A 1 97 ? 29.181 -4.005 -30.536 1.00 79.19 97 VAL A N 1
ATOM 782 C CA . VAL A 1 97 ? 30.045 -4.255 -29.384 1.00 79.19 97 VAL A CA 1
ATOM 783 C C . VAL A 1 97 ? 30.158 -5.768 -29.204 1.00 79.19 97 VAL A C 1
ATOM 785 O O . VAL A 1 97 ? 29.227 -6.425 -28.747 1.00 79.19 97 VAL A O 1
ATOM 788 N N . THR A 1 98 ? 31.293 -6.346 -29.595 1.00 74.25 98 THR A N 1
ATOM 789 C CA . THR A 1 98 ? 31.484 -7.809 -29.597 1.00 74.25 98 THR A CA 1
ATOM 790 C C . THR A 1 98 ? 31.715 -8.396 -28.202 1.00 74.25 98 THR A C 1
ATOM 792 O O . THR A 1 98 ? 31.418 -9.568 -27.980 1.00 74.25 98 THR A O 1
ATOM 795 N N . ARG A 1 99 ? 32.240 -7.603 -27.257 1.00 74.31 99 ARG A N 1
ATOM 796 C CA . ARG A 1 99 ? 32.511 -8.002 -25.863 1.00 74.31 99 ARG A CA 1
ATOM 797 C C . ARG A 1 99 ? 32.177 -6.855 -24.900 1.00 74.31 99 ARG A C 1
ATOM 799 O O . ARG A 1 99 ? 33.087 -6.136 -24.489 1.00 74.31 99 ARG A O 1
ATOM 806 N N . PRO A 1 100 ? 30.892 -6.637 -24.578 1.00 73.25 100 PRO A N 1
ATOM 807 C CA . PRO A 1 100 ? 30.501 -5.571 -23.663 1.00 73.25 100 PRO A CA 1
ATOM 808 C C . PRO A 1 100 ? 31.032 -5.848 -22.251 1.00 73.25 100 PRO A C 1
ATOM 810 O O . PRO A 1 100 ? 30.980 -6.981 -21.768 1.00 73.25 100 PRO A O 1
ATOM 813 N N . SER A 1 101 ? 31.546 -4.814 -21.585 1.00 75.50 101 SER A N 1
ATOM 814 C CA . SER A 1 101 ? 31.973 -4.910 -20.188 1.00 75.50 101 SER A CA 1
ATOM 815 C C . SER A 1 101 ? 30.768 -5.043 -19.252 1.00 75.50 101 SER A C 1
ATOM 817 O O . SER A 1 101 ? 29.655 -4.640 -19.594 1.00 75.50 101 SER A O 1
ATOM 819 N N . LEU A 1 102 ? 30.982 -5.565 -18.040 1.00 72.44 102 LEU A N 1
ATOM 820 C CA . LEU A 1 102 ? 29.918 -5.652 -17.033 1.00 72.44 102 LEU A CA 1
ATOM 821 C C . LEU A 1 102 ? 29.300 -4.274 -16.745 1.00 72.44 102 LEU A C 1
ATOM 823 O O . LEU A 1 102 ? 28.083 -4.139 -16.752 1.00 72.44 102 LEU A O 1
ATOM 827 N N . ALA A 1 103 ? 30.133 -3.240 -16.603 1.00 73.38 103 ALA A N 1
ATOM 828 C CA . ALA A 1 103 ? 29.672 -1.870 -16.384 1.00 73.38 103 ALA A CA 1
ATOM 829 C C . ALA A 1 103 ? 28.815 -1.337 -17.549 1.00 73.38 103 ALA A C 1
ATOM 831 O O . ALA A 1 103 ? 27.828 -0.642 -17.325 1.00 73.38 103 ALA A O 1
ATOM 832 N N . GLN A 1 104 ? 29.151 -1.686 -18.799 1.00 72.31 104 GLN A N 1
ATOM 833 C CA . GLN A 1 104 ? 28.331 -1.327 -19.962 1.00 72.31 104 GLN A CA 1
ATOM 834 C C . GLN A 1 104 ? 26.979 -2.046 -19.940 1.00 72.31 104 GLN A C 1
ATOM 836 O O . GLN A 1 104 ? 25.957 -1.433 -20.228 1.00 72.31 104 GLN A O 1
ATOM 841 N N . LEU A 1 105 ? 26.956 -3.328 -19.573 1.00 75.06 105 LEU A N 1
ATOM 842 C CA . LEU A 1 105 ? 25.724 -4.113 -19.459 1.00 75.06 105 LEU A CA 1
ATOM 843 C C . LEU A 1 105 ? 24.803 -3.581 -18.350 1.00 75.06 105 LEU A C 1
ATOM 845 O O . LEU A 1 105 ? 23.592 -3.489 -18.543 1.00 75.06 105 LEU A O 1
ATOM 849 N N . GLU A 1 106 ? 25.375 -3.184 -17.217 1.00 76.19 106 GLU A N 1
ATOM 850 C CA . GLU A 1 106 ? 24.649 -2.557 -16.112 1.00 76.19 106 GLU A CA 1
ATOM 851 C C . GLU A 1 106 ? 24.070 -1.195 -16.502 1.00 76.19 106 GLU A C 1
ATOM 853 O O . GLU A 1 106 ? 22.891 -0.943 -16.260 1.00 76.19 106 GLU A O 1
ATOM 858 N N . LEU A 1 107 ? 24.861 -0.356 -17.178 1.00 79.81 107 LEU A N 1
ATOM 859 C CA . LEU A 1 107 ? 24.395 0.926 -17.704 1.00 79.81 107 LEU A CA 1
ATOM 860 C C . LEU A 1 107 ? 23.228 0.737 -18.681 1.00 79.81 107 LEU A C 1
ATOM 862 O O . LEU A 1 107 ? 22.229 1.448 -18.598 1.00 79.81 107 LEU A O 1
ATOM 866 N N . VAL A 1 108 ? 23.334 -0.234 -19.591 1.00 79.00 108 VAL A N 1
ATOM 867 C CA . VAL A 1 108 ? 22.263 -0.570 -20.540 1.00 79.00 108 VAL A CA 1
ATOM 868 C C . VAL A 1 108 ? 20.981 -0.936 -19.803 1.00 79.00 108 VAL A C 1
ATOM 870 O O . VAL A 1 108 ? 19.911 -0.445 -20.162 1.00 79.00 108 VAL A O 1
ATOM 873 N N . LEU A 1 109 ? 21.082 -1.763 -18.763 1.00 77.19 109 LEU A N 1
ATOM 874 C CA . LEU A 1 109 ? 19.932 -2.181 -17.972 1.00 77.19 109 LEU A CA 1
ATOM 875 C C . LEU A 1 109 ? 19.261 -0.993 -17.271 1.00 77.19 109 LEU A C 1
ATOM 877 O O . LEU A 1 109 ? 18.044 -0.857 -17.367 1.00 77.19 109 LEU A O 1
ATOM 881 N N . ASP A 1 110 ? 20.037 -0.108 -16.640 1.00 81.75 110 ASP A N 1
ATOM 882 C CA . ASP A 1 110 ? 19.497 1.092 -15.986 1.00 81.75 110 ASP A CA 1
ATOM 883 C C . ASP A 1 110 ? 18.789 2.014 -16.978 1.00 81.75 110 ASP A C 1
ATOM 885 O O . ASP A 1 110 ? 17.699 2.520 -16.703 1.00 81.75 110 ASP A O 1
ATOM 889 N N . ARG A 1 111 ? 19.381 2.209 -18.162 1.00 83.44 111 ARG A N 1
ATOM 890 C CA . ARG A 1 111 ? 18.788 3.033 -19.223 1.00 83.44 111 ARG A CA 1
ATOM 891 C C . ARG A 1 111 ? 17.492 2.431 -19.741 1.00 83.44 111 ARG A C 1
ATOM 893 O O . ARG A 1 111 ? 16.512 3.157 -19.890 1.00 83.44 111 ARG A O 1
ATOM 900 N N . LEU A 1 112 ? 17.470 1.121 -19.967 1.00 81.75 112 LEU A N 1
ATOM 901 C CA . LEU A 1 112 ? 16.277 0.418 -20.427 1.00 81.75 112 LEU A CA 1
ATOM 902 C C . LEU A 1 112 ? 15.167 0.442 -19.380 1.00 81.75 112 LEU A C 1
ATOM 904 O O . LEU A 1 112 ? 14.032 0.749 -19.732 1.00 81.75 112 LEU A O 1
ATOM 908 N N . MET A 1 113 ? 15.482 0.190 -18.109 1.00 86.56 113 MET A N 1
ATOM 909 C CA . MET A 1 113 ? 14.507 0.312 -17.025 1.00 86.56 113 MET A CA 1
ATOM 910 C C . MET A 1 113 ? 13.964 1.740 -16.959 1.00 86.56 113 MET A C 1
ATOM 912 O O . MET A 1 113 ? 12.753 1.915 -16.958 1.00 86.56 113 MET A O 1
ATOM 916 N N . SER A 1 114 ? 14.825 2.759 -17.017 1.00 87.56 114 SER A N 1
ATOM 917 C CA . SER A 1 114 ? 14.417 4.169 -16.975 1.00 87.56 114 SER A CA 1
ATOM 918 C C . SER A 1 114 ? 13.509 4.576 -18.139 1.00 87.56 114 SER A C 1
ATOM 920 O O . SER A 1 114 ? 12.465 5.181 -17.912 1.00 87.56 114 SER A O 1
ATOM 922 N N . GLN A 1 115 ? 13.866 4.223 -19.375 1.00 83.44 115 GLN A N 1
ATOM 923 C CA . GLN A 1 115 ? 13.130 4.641 -20.576 1.00 83.44 115 GLN A CA 1
ATOM 924 C C . GLN A 1 115 ? 11.885 3.788 -20.848 1.00 83.44 115 GLN A C 1
ATOM 926 O O . GLN A 1 115 ? 10.911 4.276 -21.420 1.00 83.44 115 GLN A O 1
ATOM 931 N N . HIS A 1 116 ? 11.907 2.517 -20.445 1.00 81.56 116 HIS A N 1
ATOM 932 C CA . HIS A 1 116 ? 10.870 1.533 -20.754 1.00 81.56 116 HIS A CA 1
ATOM 933 C C . HIS A 1 116 ? 10.263 0.903 -19.500 1.00 81.56 116 HIS A C 1
ATOM 935 O O . HIS A 1 116 ? 9.790 -0.231 -19.548 1.00 81.56 116 HIS A O 1
ATOM 941 N N . GLY A 1 117 ? 10.228 1.640 -18.386 1.00 86.38 117 GLY A N 1
ATOM 942 C CA . GLY A 1 117 ? 9.783 1.136 -17.083 1.00 86.38 117 GLY A CA 1
ATOM 943 C C . GLY A 1 117 ? 8.457 0.380 -17.132 1.00 86.38 117 GLY A C 1
ATOM 944 O O . GLY A 1 117 ? 8.362 -0.699 -16.561 1.00 86.38 117 GLY A O 1
ATOM 945 N N . ALA A 1 118 ? 7.467 0.870 -17.887 1.00 85.31 118 ALA A N 1
ATOM 946 C CA . ALA A 1 118 ? 6.158 0.218 -18.022 1.00 85.31 118 ALA A CA 1
ATOM 947 C C . ALA A 1 118 ? 6.248 -1.241 -18.501 1.00 85.31 118 ALA A C 1
ATOM 949 O O . ALA A 1 118 ? 5.491 -2.090 -18.042 1.00 85.31 118 ALA A O 1
ATOM 950 N N . VAL A 1 119 ? 7.206 -1.545 -19.378 1.00 82.94 119 VAL A N 1
ATOM 951 C CA . VAL A 1 119 ? 7.459 -2.902 -19.881 1.00 82.94 119 VAL A CA 1
ATOM 952 C C . VAL A 1 119 ? 8.007 -3.790 -18.780 1.00 82.94 119 VAL A C 1
ATOM 954 O O . VAL A 1 119 ? 7.523 -4.898 -18.574 1.00 82.94 119 VAL A O 1
ATOM 957 N N . PHE A 1 120 ? 9.012 -3.293 -18.062 1.00 84.62 120 PHE A N 1
ATOM 958 C CA . PHE A 1 120 ? 9.651 -4.037 -16.984 1.00 84.62 120 PHE A CA 1
ATOM 959 C C . PHE A 1 120 ? 8.676 -4.292 -15.834 1.00 84.62 120 PHE A C 1
ATOM 961 O O . PHE A 1 120 ? 8.611 -5.407 -15.327 1.00 84.62 120 PHE A O 1
ATOM 968 N N . TRP A 1 121 ? 7.867 -3.296 -15.478 1.00 89.12 121 TRP A N 1
ATOM 969 C CA . TRP A 1 121 ? 6.826 -3.439 -14.467 1.00 89.12 121 TRP A CA 1
ATOM 970 C C . 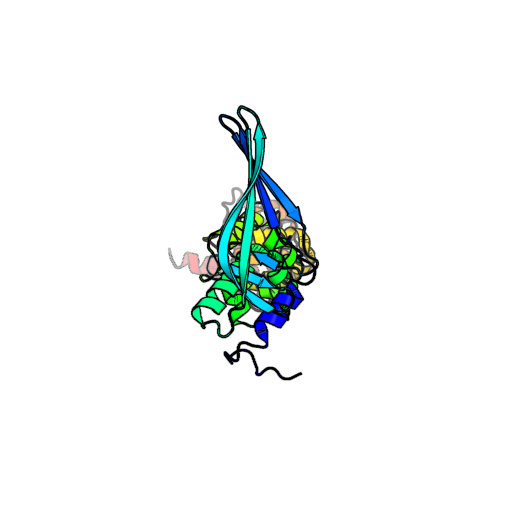TRP A 1 121 ? 5.717 -4.410 -14.890 1.00 89.12 121 TRP A C 1
ATOM 972 O O . TRP A 1 121 ? 5.265 -5.200 -14.067 1.00 89.12 121 TRP A O 1
ATOM 982 N N . ALA A 1 122 ? 5.310 -4.414 -16.163 1.00 85.06 122 ALA A N 1
ATOM 983 C CA . ALA A 1 122 ? 4.358 -5.399 -16.683 1.00 85.06 122 ALA A CA 1
ATOM 984 C C . ALA A 1 122 ? 4.936 -6.827 -16.726 1.00 85.06 122 ALA A C 1
ATOM 986 O O . ALA A 1 122 ? 4.192 -7.801 -16.662 1.00 85.06 122 ALA A O 1
ATOM 987 N N . ALA A 1 123 ? 6.260 -6.956 -16.820 1.00 83.06 123 ALA A N 1
ATOM 988 C CA . ALA A 1 123 ? 6.978 -8.226 -16.867 1.00 83.06 123 ALA A CA 1
ATOM 989 C C . ALA A 1 123 ? 7.467 -8.710 -15.489 1.00 83.06 123 ALA A C 1
ATOM 991 O O . ALA A 1 123 ? 8.372 -9.544 -15.432 1.00 83.06 123 ALA A O 1
ATOM 992 N N . TRP A 1 124 ? 6.897 -8.198 -14.391 1.00 86.94 124 TRP A N 1
ATOM 993 C CA . TRP A 1 124 ? 7.364 -8.420 -13.017 1.00 86.94 124 TRP A CA 1
ATOM 994 C C . TRP A 1 124 ? 7.663 -9.889 -12.673 1.00 86.94 124 TRP A C 1
ATOM 996 O O . TRP A 1 124 ? 8.728 -10.195 -12.127 1.00 86.94 124 TRP A O 1
ATOM 1006 N N . ASP A 1 125 ? 6.782 -10.817 -13.054 1.00 84.56 125 ASP A N 1
ATOM 1007 C CA . ASP A 1 125 ? 6.939 -12.261 -12.804 1.00 84.56 125 ASP A CA 1
ATOM 1008 C C . ASP A 1 125 ? 8.177 -12.870 -13.473 1.00 84.56 125 ASP A C 1
ATOM 1010 O O . ASP A 1 125 ? 8.740 -13.845 -12.981 1.00 84.56 125 ASP A O 1
ATOM 1014 N N . GLY A 1 126 ? 8.625 -12.284 -14.584 1.00 78.19 126 GLY A N 1
ATOM 1015 C CA . GLY A 1 126 ? 9.816 -12.713 -15.314 1.00 78.19 126 GLY A CA 1
ATOM 1016 C C . GLY A 1 126 ? 11.125 -12.119 -14.790 1.00 78.19 126 GLY A C 1
ATOM 1017 O O . GLY A 1 126 ? 12.192 -12.505 -15.273 1.00 78.19 126 GLY A O 1
ATOM 1018 N N . LEU A 1 127 ? 11.064 -11.179 -13.839 1.00 79.81 127 LEU A N 1
ATOM 1019 C CA . LEU A 1 127 ? 12.234 -10.499 -13.284 1.00 79.81 127 LEU A CA 1
ATOM 1020 C C . LEU A 1 127 ? 12.787 -11.220 -12.049 1.00 79.81 127 LEU A C 1
ATOM 1022 O O . LEU A 1 127 ? 12.035 -11.658 -11.178 1.00 79.81 127 LEU A O 1
ATOM 1026 N N . SER A 1 128 ? 14.116 -11.262 -11.936 1.00 80.38 128 SER A N 1
ATOM 1027 C CA . SER A 1 128 ? 14.815 -11.705 -10.723 1.00 80.38 128 SER A CA 1
ATOM 1028 C C . SER A 1 128 ? 14.571 -10.757 -9.544 1.00 80.38 128 SER A C 1
ATOM 1030 O O . SER A 1 128 ? 14.178 -9.604 -9.728 1.00 80.38 128 SER A O 1
ATOM 1032 N N . VAL A 1 129 ? 14.872 -11.202 -8.321 1.00 84.81 129 VAL A N 1
ATOM 1033 C CA . VAL A 1 129 ? 14.789 -10.353 -7.119 1.00 84.81 129 VAL A CA 1
ATOM 1034 C C . VAL A 1 129 ? 15.688 -9.117 -7.250 1.00 84.81 129 VAL A C 1
ATOM 1036 O O . VAL A 1 129 ? 15.264 -8.003 -6.946 1.00 84.81 129 VAL A O 1
ATOM 1039 N N . GLU A 1 130 ? 16.903 -9.286 -7.771 1.00 82.75 130 GLU A N 1
ATOM 1040 C CA . GLU A 1 130 ? 17.853 -8.197 -8.010 1.00 82.75 130 GLU A CA 1
ATOM 1041 C C . GLU A 1 130 ? 17.329 -7.221 -9.066 1.00 82.75 130 GLU A C 1
ATOM 1043 O O . GLU A 1 130 ? 17.457 -6.009 -8.903 1.00 82.75 130 GLU A O 1
ATOM 1048 N N . GLN A 1 131 ? 16.702 -7.728 -10.130 1.00 82.69 131 GLN A N 1
ATOM 1049 C CA . GLN A 1 131 ? 16.106 -6.901 -11.180 1.00 82.69 131 GLN A CA 1
ATOM 1050 C C . GLN A 1 131 ? 14.891 -6.123 -10.675 1.00 82.69 131 GLN A C 1
ATOM 1052 O O . GLN A 1 131 ? 14.762 -4.946 -10.995 1.00 82.69 131 GLN A O 1
ATOM 1057 N N . ARG A 1 132 ? 14.038 -6.739 -9.850 1.00 89.75 132 ARG A N 1
ATOM 1058 C CA . ARG A 1 132 ? 12.904 -6.077 -9.185 1.00 89.75 132 ARG A CA 1
ATOM 1059 C C . ARG A 1 132 ? 13.382 -4.962 -8.253 1.00 89.75 132 ARG A C 1
ATOM 1061 O O . ARG A 1 132 ? 12.877 -3.843 -8.318 1.00 89.75 132 ARG A O 1
ATOM 1068 N N . ALA A 1 133 ? 14.404 -5.236 -7.440 1.00 90.19 133 ALA A N 1
ATOM 1069 C CA . ALA A 1 133 ? 15.013 -4.240 -6.560 1.00 90.19 133 ALA A CA 1
ATOM 1070 C C . ALA A 1 133 ? 15.670 -3.095 -7.350 1.00 90.19 133 ALA A C 1
ATOM 1072 O O . ALA A 1 133 ? 15.568 -1.932 -6.962 1.00 90.19 133 ALA A O 1
ATOM 1073 N N . ARG A 1 134 ? 16.324 -3.409 -8.474 1.00 89.81 134 ARG A N 1
ATOM 1074 C CA . ARG A 1 134 ? 16.927 -2.413 -9.367 1.00 89.81 134 ARG A CA 1
ATOM 1075 C C . ARG A 1 134 ? 15.868 -1.550 -10.046 1.00 89.81 134 ARG A C 1
ATOM 1077 O O . ARG A 1 134 ? 15.995 -0.333 -10.012 1.00 89.81 134 ARG A O 1
ATOM 1084 N N . LEU A 1 135 ? 14.800 -2.152 -10.565 1.00 92.25 135 LEU A N 1
ATOM 1085 C CA . LEU A 1 135 ? 13.676 -1.442 -11.178 1.00 92.25 135 LEU A CA 1
ATOM 1086 C C . LEU A 1 135 ? 13.039 -0.445 -10.201 1.00 92.25 135 LEU A C 1
ATOM 1088 O O . LEU A 1 135 ? 12.772 0.695 -10.561 1.00 92.25 135 LEU A O 1
ATOM 1092 N N . ALA A 1 136 ? 12.869 -0.834 -8.937 1.00 94.75 136 ALA A N 1
ATOM 1093 C CA . ALA A 1 136 ? 12.321 0.050 -7.912 1.00 94.75 136 ALA A CA 1
ATOM 1094 C C . ALA A 1 136 ? 13.231 1.234 -7.541 1.00 94.75 136 ALA A C 1
ATOM 1096 O O . ALA A 1 136 ? 12.730 2.245 -7.052 1.00 94.75 136 ALA A O 1
ATOM 1097 N N . ARG A 1 137 ? 14.548 1.136 -7.777 1.00 94.69 137 ARG A N 1
ATOM 1098 C CA . ARG A 1 137 ? 15.528 2.222 -7.567 1.00 94.69 137 ARG A CA 1
ATOM 1099 C C . ARG A 1 137 ? 15.545 3.248 -8.697 1.00 94.69 137 ARG A C 1
ATOM 1101 O O . ARG A 1 137 ? 16.179 4.291 -8.548 1.00 94.69 137 ARG A O 1
ATOM 1108 N N . VAL A 1 138 ? 14.858 2.973 -9.801 1.00 92.88 138 VAL A N 1
ATOM 1109 C CA . VAL A 1 138 ? 14.755 3.878 -10.944 1.00 92.88 138 VAL A CA 1
ATOM 1110 C C . VAL A 1 138 ? 13.508 4.758 -10.813 1.00 92.88 138 VAL A C 1
ATOM 1112 O O . VAL A 1 138 ? 12.463 4.350 -10.297 1.00 92.88 138 VAL A O 1
ATOM 1115 N N . GLU A 1 139 ? 13.631 6.014 -11.244 1.00 94.81 139 GLU A N 1
ATOM 1116 C CA . GLU A 1 139 ? 12.519 6.962 -11.250 1.00 94.81 139 GLU A CA 1
ATOM 1117 C C . GLU A 1 139 ? 11.449 6.558 -12.267 1.00 94.81 139 GLU A C 1
ATOM 1119 O O . GLU A 1 139 ? 11.725 6.445 -13.463 1.00 94.81 139 GLU A O 1
ATOM 1124 N N . HIS A 1 140 ? 10.213 6.412 -11.791 1.00 94.25 140 HIS A N 1
ATOM 1125 C CA . HIS A 1 140 ? 9.037 6.168 -12.614 1.00 94.25 140 HIS A CA 1
ATOM 1126 C C . HIS A 1 140 ? 7.877 7.040 -12.144 1.00 94.25 140 HIS A C 1
ATOM 1128 O O . HIS A 1 140 ? 7.618 7.149 -10.944 1.00 94.25 140 HIS A O 1
ATOM 1134 N N . GLY A 1 141 ? 7.177 7.648 -13.101 1.00 92.44 141 GLY A N 1
ATOM 1135 C CA . GLY A 1 141 ? 5.963 8.404 -12.830 1.00 92.44 141 GLY A CA 1
ATOM 1136 C C . GLY A 1 141 ? 4.782 7.501 -12.481 1.00 92.44 141 GLY A C 1
ATOM 1137 O O . GLY A 1 141 ? 4.795 6.281 -12.688 1.00 92.44 141 GLY A O 1
ATOM 1138 N N . TRP A 1 142 ? 3.736 8.110 -11.929 1.00 94.56 142 TRP A N 1
ATOM 1139 C CA . TRP A 1 142 ? 2.551 7.398 -11.454 1.00 94.56 142 TRP A CA 1
ATOM 1140 C C . TRP A 1 142 ? 1.838 6.619 -12.570 1.00 94.56 142 TRP A C 1
ATOM 1142 O O . TRP A 1 142 ? 1.371 5.502 -12.356 1.00 94.56 142 TRP A O 1
ATOM 1152 N N . GLU A 1 143 ? 1.809 7.172 -13.779 1.00 92.75 143 GLU A N 1
ATOM 1153 C CA . GLU A 1 143 ? 1.250 6.559 -14.984 1.00 92.75 143 GLU A CA 1
ATOM 1154 C C . GLU A 1 143 ? 1.924 5.235 -15.369 1.00 92.75 143 GLU A C 1
ATOM 1156 O O . GLU A 1 143 ? 1.272 4.362 -15.938 1.00 92.75 143 GLU A O 1
ATOM 1161 N N . VAL A 1 144 ? 3.201 5.063 -15.013 1.00 92.94 144 VAL A N 1
ATOM 1162 C CA . VAL A 1 144 ? 3.953 3.819 -15.220 1.00 92.94 144 VAL A CA 1
ATOM 1163 C C . VAL A 1 144 ? 3.696 2.820 -14.092 1.00 92.94 144 VAL A C 1
ATOM 1165 O O . VAL A 1 144 ? 3.535 1.629 -14.346 1.00 92.94 144 VAL A O 1
ATOM 1168 N N . LEU A 1 145 ? 3.654 3.294 -12.844 1.00 95.62 145 LEU A N 1
ATOM 1169 C CA . LEU A 1 145 ? 3.547 2.439 -11.656 1.00 95.62 145 LEU A CA 1
ATOM 1170 C C . LEU A 1 145 ? 2.134 1.887 -11.444 1.00 95.62 145 LEU A C 1
ATOM 1172 O O . LEU A 1 145 ? 1.968 0.745 -11.011 1.00 95.62 145 LEU A O 1
ATOM 1176 N N . ARG A 1 146 ? 1.107 2.691 -11.738 1.00 96.12 146 ARG A N 1
ATOM 1177 C CA . ARG A 1 146 ? -0.290 2.358 -11.448 1.00 96.12 146 ARG A CA 1
ATOM 1178 C C . ARG A 1 146 ? -0.751 1.045 -12.092 1.00 96.12 146 ARG A C 1
ATOM 1180 O O . ARG A 1 146 ? -1.287 0.225 -11.350 1.00 96.12 146 ARG A O 1
ATOM 1187 N N . PRO A 1 147 ? -0.555 0.797 -13.403 1.00 94.38 147 PRO A N 1
ATOM 1188 C CA . PRO A 1 147 ? -1.019 -0.448 -14.019 1.00 94.38 147 PRO A CA 1
ATOM 1189 C C . PRO A 1 147 ? -0.377 -1.689 -13.391 1.00 94.38 147 PRO A C 1
ATOM 1191 O O . PRO A 1 147 ? -1.030 -2.713 -13.214 1.00 94.38 147 PRO A O 1
ATOM 1194 N N . ALA A 1 148 ? 0.895 -1.584 -13.004 1.00 94.25 148 ALA A N 1
ATOM 1195 C CA . ALA A 1 148 ? 1.625 -2.675 -12.373 1.00 94.25 148 ALA A CA 1
ATOM 1196 C C . ALA A 1 148 ? 1.091 -2.975 -10.970 1.00 94.25 148 ALA A C 1
ATOM 1198 O O . ALA A 1 148 ? 0.827 -4.123 -10.625 1.00 94.25 148 ALA A O 1
ATOM 1199 N N . LEU A 1 149 ? 0.853 -1.925 -10.182 1.00 95.94 149 LEU A N 1
ATOM 1200 C CA . LEU A 1 149 ? 0.217 -2.024 -8.874 1.00 95.94 149 LEU A CA 1
ATOM 1201 C C . LEU A 1 149 ? -1.201 -2.606 -8.957 1.00 95.94 149 LEU A C 1
ATOM 1203 O O . LEU A 1 149 ? -1.559 -3.440 -8.134 1.00 95.94 149 LEU A O 1
ATOM 1207 N N . GLU A 1 150 ? -1.994 -2.213 -9.954 1.00 94.19 150 GLU A N 1
ATOM 1208 C CA . GLU A 1 150 ? -3.334 -2.772 -10.178 1.00 94.19 150 GLU A CA 1
ATOM 1209 C C . GLU A 1 150 ? -3.292 -4.270 -10.530 1.00 94.19 150 GLU A C 1
ATOM 1211 O O . GLU A 1 150 ? -4.204 -5.002 -10.149 1.00 94.19 150 GLU A O 1
ATOM 1216 N N . ALA A 1 151 ? -2.229 -4.738 -11.192 1.00 92.44 151 ALA A N 1
ATOM 1217 C CA . ALA A 1 151 ? -2.045 -6.149 -11.521 1.00 92.44 151 ALA A CA 1
ATOM 1218 C C . ALA A 1 151 ? -1.480 -6.980 -10.353 1.00 92.44 151 ALA A C 1
ATOM 1220 O O . ALA A 1 151 ? -1.926 -8.104 -10.131 1.00 92.44 151 ALA A O 1
ATOM 1221 N N . GLN A 1 152 ? -0.491 -6.454 -9.617 1.00 94.25 152 GLN A N 1
ATOM 1222 C CA . GLN A 1 152 ? 0.325 -7.231 -8.670 1.00 94.25 152 GLN A CA 1
ATOM 1223 C C . GLN A 1 152 ? 0.704 -6.454 -7.396 1.00 94.25 152 GLN A C 1
ATOM 1225 O O . GLN A 1 152 ? 1.850 -6.457 -6.936 1.00 94.25 152 GLN A O 1
ATOM 1230 N N . ALA A 1 153 ? -0.277 -5.794 -6.777 1.00 94.94 153 ALA A N 1
ATOM 1231 C CA . ALA A 1 153 ? -0.067 -4.972 -5.583 1.00 94.94 153 ALA A CA 1
ATOM 1232 C C . ALA A 1 153 ? 0.677 -5.686 -4.439 1.00 94.94 153 ALA A C 1
ATOM 1234 O O . ALA A 1 153 ? 1.501 -5.061 -3.778 1.00 94.94 153 ALA A O 1
ATOM 1235 N N . LEU A 1 154 ? 0.388 -6.970 -4.188 1.00 94.12 154 LEU A N 1
ATOM 1236 C CA . LEU A 1 154 ? 0.952 -7.719 -3.055 1.00 94.12 154 LEU A CA 1
ATOM 1237 C C . LEU A 1 154 ? 2.481 -7.819 -3.101 1.00 94.12 154 LEU A C 1
ATOM 1239 O O . LEU A 1 154 ? 3.120 -7.779 -2.053 1.00 94.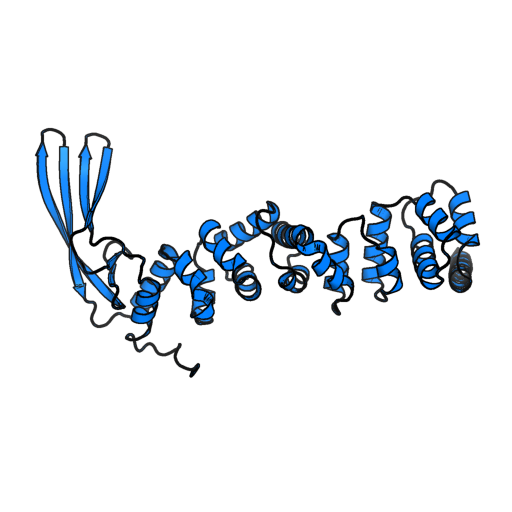12 154 LEU A O 1
ATOM 1243 N N . GLU A 1 155 ? 3.059 -7.916 -4.297 1.00 93.75 155 GLU A N 1
ATOM 1244 C CA . GLU A 1 155 ? 4.508 -8.028 -4.478 1.00 93.75 155 GLU A CA 1
ATOM 1245 C C . GLU A 1 155 ? 5.172 -6.671 -4.705 1.00 93.75 155 GLU A C 1
ATOM 1247 O O . GLU A 1 155 ? 6.249 -6.407 -4.172 1.00 93.75 155 GLU A O 1
ATOM 1252 N N . ILE A 1 156 ? 4.529 -5.795 -5.477 1.00 95.69 156 ILE A N 1
ATOM 1253 C CA . ILE A 1 156 ? 5.125 -4.526 -5.908 1.00 95.69 156 ILE A CA 1
ATOM 1254 C C . ILE A 1 156 ? 5.092 -3.477 -4.796 1.00 95.69 156 ILE A C 1
ATOM 1256 O O . ILE A 1 156 ? 6.045 -2.716 -4.616 1.00 95.69 156 ILE A O 1
ATOM 1260 N N . LEU A 1 157 ? 4.000 -3.414 -4.035 1.00 95.44 157 LEU A N 1
ATOM 1261 C CA . LEU A 1 157 ? 3.779 -2.345 -3.066 1.00 95.44 157 LEU A CA 1
ATOM 1262 C C . LEU A 1 157 ? 4.797 -2.362 -1.906 1.00 95.44 157 LEU A C 1
ATOM 1264 O O . LEU A 1 157 ? 5.295 -1.284 -1.572 1.00 95.44 157 LEU A O 1
ATOM 1268 N N . PRO A 1 158 ? 5.195 -3.523 -1.340 1.00 93.44 158 PRO A N 1
ATOM 1269 C CA . PRO A 1 158 ? 6.290 -3.580 -0.372 1.00 93.44 158 PRO A CA 1
ATOM 1270 C C . PRO A 1 158 ? 7.623 -3.073 -0.920 1.00 93.44 158 PRO A C 1
ATOM 1272 O O . PRO A 1 158 ? 8.374 -2.431 -0.190 1.00 93.44 158 PRO A O 1
ATOM 1275 N N . VAL A 1 159 ? 7.902 -3.327 -2.200 1.00 94.56 159 VAL A N 1
ATOM 1276 C CA . VAL A 1 159 ? 9.141 -2.887 -2.845 1.00 94.56 159 VAL A CA 1
ATOM 1277 C C . VAL A 1 159 ? 9.122 -1.373 -3.064 1.00 94.56 159 VAL A C 1
ATOM 1279 O O . VAL A 1 159 ? 10.087 -0.706 -2.720 1.00 94.56 159 VAL A O 1
ATOM 1282 N N . LEU A 1 160 ? 8.019 -0.800 -3.556 1.00 94.94 160 LEU A N 1
ATOM 1283 C CA . LEU A 1 160 ? 7.904 0.651 -3.776 1.00 94.94 160 LEU A CA 1
ATOM 1284 C C . LEU A 1 160 ? 7.848 1.477 -2.481 1.00 94.94 160 LEU A C 1
ATOM 1286 O O . LEU A 1 160 ? 8.217 2.651 -2.486 1.00 94.94 160 LEU A O 1
ATOM 1290 N N . LEU A 1 161 ? 7.379 0.887 -1.380 1.00 93.38 161 LEU A N 1
ATOM 1291 C CA . LEU A 1 161 ? 7.381 1.519 -0.057 1.00 93.38 161 LEU A CA 1
ATOM 1292 C C . LEU A 1 161 ? 8.649 1.221 0.754 1.00 93.38 161 LEU A C 1
ATOM 1294 O O . LEU A 1 161 ? 8.758 1.682 1.891 1.00 93.38 161 LEU A O 1
ATOM 1298 N N . SER A 1 162 ? 9.616 0.489 0.199 1.00 91.06 162 SER A N 1
ATOM 1299 C CA . SER A 1 162 ? 10.894 0.244 0.863 1.00 91.06 162 SER A CA 1
ATOM 1300 C C . SER A 1 162 ? 11.759 1.512 0.891 1.00 91.06 162 SER A C 1
ATOM 1302 O O . SER A 1 162 ? 11.511 2.483 0.167 1.00 91.06 162 SER A O 1
ATOM 1304 N N . VAL A 1 163 ? 12.755 1.550 1.780 1.00 88.19 163 VAL A N 1
ATOM 1305 C CA . VAL A 1 163 ? 13.681 2.696 1.889 1.00 88.19 163 VAL A CA 1
ATOM 1306 C C . VAL A 1 163 ? 14.675 2.746 0.726 1.00 88.19 163 VAL A C 1
ATOM 1308 O O . VAL A 1 163 ? 15.259 3.787 0.450 1.00 88.19 163 VAL A O 1
ATOM 1311 N N . GLU A 1 164 ? 14.844 1.624 0.032 1.00 90.69 164 GLU A N 1
ATOM 1312 C CA . GLU A 1 164 ? 15.693 1.466 -1.143 1.00 90.69 164 GLU A CA 1
ATOM 1313 C C . GLU A 1 164 ? 14.992 1.865 -2.447 1.00 90.69 164 GLU A C 1
ATOM 1315 O O . GLU A 1 164 ? 15.662 1.963 -3.472 1.00 90.69 164 GLU A O 1
ATOM 1320 N N .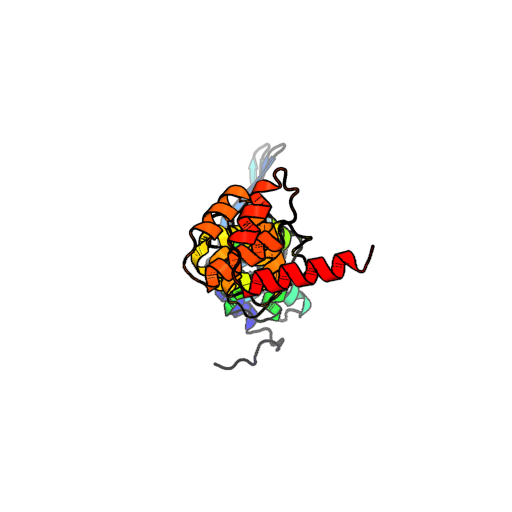 ALA A 1 165 ? 13.672 2.075 -2.443 1.00 94.06 165 ALA A N 1
ATOM 1321 C CA . ALA A 1 165 ? 12.947 2.548 -3.616 1.00 94.06 165 ALA A CA 1
ATOM 1322 C C . ALA A 1 165 ? 13.341 3.986 -3.984 1.00 94.06 165 ALA A C 1
ATOM 1324 O O . ALA A 1 165 ? 13.712 4.796 -3.131 1.00 94.06 165 ALA A O 1
ATOM 1325 N N . HIS A 1 166 ? 13.205 4.338 -5.263 1.00 96.62 166 HIS A N 1
ATOM 1326 C CA . HIS A 1 166 ? 13.467 5.693 -5.722 1.00 96.62 166 HIS A CA 1
ATOM 1327 C C . HIS A 1 166 ? 12.527 6.689 -5.013 1.00 96.62 166 HIS A C 1
ATOM 1329 O O . HIS A 1 166 ? 11.302 6.517 -5.081 1.00 96.62 166 HIS A O 1
ATOM 1335 N N . PRO A 1 167 ? 13.043 7.768 -4.387 1.00 95.62 167 PRO A N 1
ATOM 1336 C CA . PRO A 1 167 ? 12.232 8.670 -3.569 1.00 95.62 167 PRO A CA 1
ATOM 1337 C C . PRO A 1 167 ? 11.035 9.278 -4.303 1.00 95.62 167 PRO A C 1
ATOM 1339 O O . PRO A 1 167 ? 9.961 9.404 -3.724 1.00 95.62 167 PRO A O 1
ATOM 1342 N N . ARG A 1 168 ? 11.191 9.615 -5.591 1.00 95.69 168 ARG A N 1
ATOM 1343 C CA . ARG A 1 168 ? 10.095 10.178 -6.397 1.00 95.69 168 ARG A CA 1
ATOM 1344 C C . ARG A 1 168 ? 9.020 9.151 -6.752 1.00 95.69 168 ARG A C 1
ATOM 1346 O O . ARG A 1 168 ? 7.843 9.482 -6.701 1.00 95.69 168 ARG A O 1
ATOM 1353 N N . SER A 1 169 ? 9.409 7.908 -7.034 1.00 96.12 169 SER A N 1
ATOM 1354 C CA . SER A 1 169 ? 8.467 6.812 -7.304 1.00 96.12 169 SER A CA 1
ATOM 1355 C C . SER A 1 169 ? 7.648 6.496 -6.047 1.00 96.12 169 SER A C 1
ATOM 1357 O O . SER A 1 169 ? 6.425 6.363 -6.096 1.00 96.12 169 SER A O 1
ATOM 1359 N N . ARG A 1 170 ? 8.320 6.463 -4.886 1.00 95.50 170 ARG A N 1
ATOM 1360 C CA . ARG A 1 170 ? 7.675 6.320 -3.576 1.00 95.50 170 ARG A CA 1
ATOM 1361 C C . ARG A 1 170 ? 6.741 7.492 -3.268 1.00 95.50 170 ARG A C 1
ATOM 1363 O O . ARG A 1 170 ? 5.616 7.263 -2.831 1.00 95.50 170 ARG A O 1
ATOM 1370 N N . ALA A 1 171 ? 7.179 8.730 -3.504 1.00 95.06 171 ALA A N 1
ATOM 1371 C CA . ALA A 1 171 ? 6.355 9.920 -3.301 1.00 95.06 171 ALA A CA 1
ATOM 1372 C C . ALA A 1 171 ? 5.088 9.883 -4.166 1.00 95.06 171 ALA A C 1
ATOM 1374 O O . ALA A 1 171 ? 4.000 10.060 -3.628 1.00 95.06 171 ALA A O 1
ATOM 1375 N N . ALA A 1 172 ? 5.204 9.533 -5.451 1.00 95.81 172 ALA A N 1
ATOM 1376 C CA . ALA A 1 172 ? 4.063 9.404 -6.356 1.00 95.81 172 ALA A CA 1
ATOM 1377 C C . ALA A 1 172 ? 3.015 8.390 -5.852 1.00 95.81 172 ALA A C 1
ATOM 1379 O O . ALA A 1 172 ? 1.816 8.672 -5.869 1.00 95.81 172 ALA A O 1
ATOM 1380 N N . LEU A 1 173 ? 3.452 7.232 -5.338 1.00 96.31 173 LEU A N 1
ATOM 1381 C CA . LEU A 1 173 ? 2.558 6.245 -4.716 1.00 96.31 173 LEU A CA 1
ATOM 1382 C C . LEU A 1 173 ? 1.865 6.802 -3.460 1.00 96.31 173 LEU A C 1
ATOM 1384 O O . LEU A 1 173 ? 0.661 6.618 -3.272 1.00 96.31 173 LEU A O 1
ATOM 1388 N N . LEU A 1 174 ? 2.615 7.475 -2.587 1.00 95.00 174 LEU A N 1
ATOM 1389 C CA . LEU A 1 174 ? 2.075 8.052 -1.355 1.00 95.00 174 LEU A CA 1
ATOM 1390 C C . LEU A 1 174 ? 1.082 9.186 -1.644 1.00 95.00 174 LEU A C 1
ATOM 1392 O O . LEU A 1 174 ? 0.029 9.241 -1.011 1.00 95.00 174 LEU A O 1
ATOM 1396 N N . GLU A 1 175 ? 1.374 10.043 -2.619 1.00 96.25 175 GLU A N 1
ATOM 1397 C CA . GLU A 1 175 ? 0.486 11.106 -3.095 1.00 96.25 175 GLU A CA 1
ATOM 1398 C C . GLU A 1 175 ? -0.802 10.541 -3.699 1.00 96.25 175 GLU A C 1
ATOM 1400 O O . GLU A 1 175 ? -1.886 11.032 -3.382 1.00 96.25 175 GLU A O 1
ATOM 1405 N N . ALA A 1 176 ? -0.718 9.460 -4.483 1.00 95.50 176 ALA A N 1
ATOM 1406 C CA . ALA A 1 176 ? -1.898 8.756 -4.985 1.00 95.50 176 ALA A CA 1
ATOM 1407 C C . ALA A 1 176 ? -2.777 8.214 -3.841 1.00 95.50 176 ALA A C 1
ATOM 1409 O O . ALA A 1 176 ? -4.008 8.262 -3.916 1.00 95.50 176 ALA A O 1
ATOM 1410 N N . GLY A 1 177 ? -2.147 7.762 -2.752 1.00 94.38 177 GLY A N 1
ATOM 1411 C CA . GLY A 1 177 ? -2.826 7.402 -1.510 1.00 94.38 177 GLY A CA 1
ATOM 1412 C C . GLY A 1 177 ? -3.537 8.582 -0.849 1.00 94.38 177 GLY A C 1
ATOM 1413 O O . GLY A 1 177 ? -4.714 8.469 -0.512 1.00 94.38 177 GLY A O 1
ATOM 1414 N N . VAL A 1 178 ? -2.859 9.724 -0.681 1.00 95.06 178 VAL A N 1
ATOM 1415 C CA . VAL A 1 178 ? -3.461 10.945 -0.102 1.00 95.06 178 VAL A CA 1
ATOM 1416 C C . VAL A 1 178 ? -4.637 11.438 -0.945 1.00 95.06 178 VAL A C 1
ATOM 1418 O O . VAL A 1 178 ? -5.679 11.791 -0.397 1.00 95.06 178 VAL A O 1
ATOM 1421 N N . ALA A 1 179 ? -4.484 11.432 -2.269 1.00 94.44 179 ALA A N 1
ATOM 1422 C CA . ALA A 1 179 ? -5.515 11.855 -3.209 1.00 94.44 179 ALA A CA 1
ATOM 1423 C C . ALA A 1 179 ? -6.685 10.860 -3.321 1.00 94.44 179 ALA A C 1
ATOM 1425 O O . ALA A 1 179 ? -7.704 11.185 -3.927 1.00 94.44 179 ALA A O 1
ATOM 1426 N N . GLY A 1 180 ? -6.542 9.640 -2.787 1.00 92.56 180 GLY A N 1
ATOM 1427 C CA . GLY A 1 180 ? -7.522 8.565 -2.948 1.00 92.56 180 GLY A CA 1
ATOM 1428 C C . GLY A 1 180 ? -7.653 8.058 -4.390 1.00 92.56 180 GLY A C 1
ATOM 1429 O O . GLY A 1 180 ? -8.622 7.374 -4.712 1.00 92.56 180 GLY A O 1
ATOM 1430 N N . SER A 1 181 ? -6.696 8.381 -5.268 1.00 94.38 181 SER A N 1
ATOM 1431 C CA . SER A 1 181 ? -6.697 7.963 -6.677 1.00 94.38 181 SER A CA 1
ATOM 1432 C C . SER A 1 181 ? -6.227 6.519 -6.869 1.00 94.38 181 SER A C 1
ATOM 1434 O O . SER A 1 181 ? -6.420 5.943 -7.941 1.00 94.38 181 SER A O 1
ATOM 1436 N N . TYR A 1 182 ? -5.658 5.916 -5.822 1.00 96.44 182 TYR A N 1
ATOM 1437 C CA . TYR A 1 182 ? -5.296 4.508 -5.773 1.00 96.44 182 TYR A CA 1
ATOM 1438 C C . TYR A 1 182 ? -5.786 3.846 -4.488 1.00 96.44 182 TYR A C 1
ATOM 1440 O O . TYR A 1 182 ? -5.538 4.323 -3.382 1.00 96.44 182 TYR A O 1
ATOM 1448 N N . ALA A 1 183 ? -6.453 2.705 -4.651 1.00 95.81 183 ALA A N 1
ATOM 1449 C CA . ALA A 1 183 ? -6.940 1.872 -3.563 1.00 95.81 183 ALA A CA 1
ATOM 1450 C C . ALA A 1 183 ? -6.326 0.469 -3.698 1.00 95.81 183 ALA A C 1
ATOM 1452 O O . ALA A 1 183 ? -6.814 -0.312 -4.524 1.00 95.81 183 ALA A O 1
ATOM 1453 N N . PRO A 1 184 ? -5.281 0.141 -2.910 1.00 96.19 184 PRO A N 1
ATOM 1454 C CA . PRO A 1 184 ? -4.719 -1.204 -2.865 1.00 96.19 184 PRO A CA 1
ATOM 1455 C C . PRO A 1 184 ? -5.795 -2.252 -2.548 1.00 96.19 184 PRO A C 1
ATOM 1457 O O . PRO A 1 184 ? -6.732 -1.943 -1.802 1.00 96.19 184 PRO A O 1
ATOM 1460 N N . PRO A 1 185 ? -5.674 -3.484 -3.062 1.00 95.62 185 PRO A N 1
ATOM 1461 C CA . PRO A 1 185 ? -6.619 -4.555 -2.768 1.00 95.62 185 PRO A CA 1
ATOM 1462 C C . PRO A 1 185 ? -6.597 -4.919 -1.271 1.00 95.62 185 PRO A C 1
ATOM 1464 O O . PRO A 1 185 ? -5.616 -4.656 -0.564 1.00 95.62 185 PRO A O 1
ATOM 1467 N N . ALA A 1 186 ? -7.699 -5.472 -0.761 1.00 94.31 186 ALA A N 1
ATOM 1468 C CA . ALA A 1 186 ? -7.900 -5.680 0.675 1.00 94.31 186 ALA A CA 1
ATOM 1469 C C . ALA A 1 186 ? -6.864 -6.625 1.306 1.00 94.31 186 ALA A C 1
ATOM 1471 O O . ALA A 1 186 ? -6.533 -6.492 2.480 1.00 94.31 186 ALA A O 1
ATOM 1472 N N . GLU A 1 187 ? -6.310 -7.544 0.524 1.00 95.31 187 GLU A N 1
ATOM 1473 C CA . GLU A 1 187 ? -5.281 -8.505 0.915 1.00 95.31 187 GLU A CA 1
ATOM 1474 C C . GLU A 1 187 ? -3.988 -7.815 1.378 1.00 95.31 187 GLU A C 1
ATOM 1476 O O . GLU A 1 187 ? -3.249 -8.358 2.195 1.00 95.31 187 GLU A O 1
ATOM 1481 N N . VAL A 1 188 ? -3.732 -6.591 0.904 1.00 95.00 188 VAL A N 1
ATOM 1482 C CA . VAL A 1 188 ? -2.562 -5.785 1.281 1.00 95.00 188 VAL A CA 1
ATOM 1483 C C . VAL A 1 188 ? -2.787 -5.052 2.614 1.00 95.00 188 VAL A C 1
ATOM 1485 O O . VAL A 1 188 ? -1.825 -4.674 3.289 1.00 95.00 188 VAL A O 1
ATOM 1488 N N . LEU A 1 189 ? -4.043 -4.860 3.042 1.00 95.06 189 LEU A N 1
ATOM 1489 C CA . LEU A 1 189 ? -4.383 -4.080 4.238 1.00 95.06 189 LEU A CA 1
ATOM 1490 C C . LEU A 1 189 ? -3.683 -4.552 5.518 1.00 95.06 189 LEU A C 1
ATOM 1492 O O . LEU A 1 189 ? -3.170 -3.685 6.223 1.00 95.06 189 LEU A O 1
ATOM 1496 N N . PRO A 1 190 ? -3.603 -5.856 5.855 1.00 95.69 190 PRO A N 1
ATOM 1497 C CA . PRO A 1 190 ? -2.906 -6.290 7.065 1.00 95.69 190 PRO A CA 1
ATOM 1498 C C . PRO A 1 190 ? -1.452 -5.819 7.100 1.00 95.69 190 PRO A C 1
ATOM 1500 O O . PRO A 1 190 ? -0.980 -5.344 8.130 1.00 95.69 190 PRO A O 1
ATOM 1503 N N . TRP A 1 191 ? -0.761 -5.889 5.961 1.00 95.25 191 TRP A N 1
ATOM 1504 C CA . TRP A 1 191 ? 0.619 -5.436 5.831 1.00 95.25 191 TRP A CA 1
ATOM 1505 C C . TRP A 1 191 ? 0.729 -3.901 5.886 1.00 95.25 191 TRP A C 1
ATOM 1507 O O . TRP A 1 191 ? 1.597 -3.373 6.585 1.00 95.25 191 TRP A O 1
ATOM 1517 N N . LEU A 1 192 ? -0.186 -3.164 5.240 1.00 94.88 192 LEU A N 1
ATOM 1518 C CA . LEU A 1 192 ? -0.243 -1.693 5.314 1.00 94.88 192 LEU A CA 1
ATOM 1519 C C . LEU A 1 192 ? -0.484 -1.204 6.749 1.00 94.88 192 LEU A C 1
ATOM 1521 O O . LEU A 1 192 ? 0.165 -0.275 7.230 1.00 94.88 192 LEU A O 1
ATOM 1525 N N . LEU A 1 193 ? -1.382 -1.877 7.467 1.00 94.94 193 LEU A N 1
ATOM 1526 C CA . LEU A 1 193 ? -1.687 -1.599 8.866 1.00 94.94 193 LEU A CA 1
ATOM 1527 C C . LEU A 1 193 ? -0.531 -1.962 9.799 1.00 94.94 193 LEU A C 1
ATOM 1529 O O . LEU A 1 193 ? -0.590 -1.605 10.967 1.00 94.94 193 LEU A O 1
ATOM 1533 N N . LEU A 1 194 ? 0.532 -2.617 9.334 1.00 94.81 194 LEU A N 1
ATOM 1534 C CA . LEU A 1 194 ? 1.727 -2.912 10.129 1.00 94.81 194 LEU A CA 1
ATOM 1535 C C . LEU A 1 194 ? 2.919 -2.012 9.801 1.00 94.81 194 LEU A C 1
ATOM 1537 O O . LEU A 1 194 ? 3.949 -2.123 10.462 1.00 94.81 194 LEU A O 1
ATOM 1541 N N . GLN A 1 195 ? 2.777 -1.073 8.861 1.00 92.38 195 GLN A N 1
ATOM 1542 C CA . GLN A 1 195 ? 3.873 -0.179 8.497 1.00 92.38 195 GLN A CA 1
ATOM 1543 C C . GLN A 1 195 ? 4.371 0.630 9.700 1.00 92.38 195 GLN A C 1
ATOM 1545 O O . GLN A 1 195 ? 3.584 1.142 10.510 1.00 92.38 195 GLN A O 1
ATOM 1550 N N . VAL A 1 196 ? 5.695 0.745 9.809 1.00 86.69 196 VAL A N 1
ATOM 1551 C CA . VAL A 1 196 ? 6.372 1.469 10.897 1.00 86.69 196 VAL A CA 1
ATOM 1552 C C . VAL A 1 196 ? 6.018 2.956 10.846 1.00 86.69 196 VAL A C 1
ATOM 1554 O O . VAL A 1 196 ? 5.708 3.564 11.868 1.00 86.69 196 VAL A O 1
ATOM 1557 N N . GLU A 1 197 ? 5.941 3.514 9.640 1.00 84.75 197 GLU A N 1
ATOM 1558 C CA . GLU A 1 197 ? 5.651 4.928 9.382 1.00 84.75 197 GLU A CA 1
ATOM 1559 C C . GLU A 1 197 ? 4.159 5.295 9.482 1.00 84.75 197 GLU A C 1
ATOM 1561 O O . GLU A 1 197 ? 3.777 6.399 9.109 1.00 84.75 197 GLU A O 1
ATOM 1566 N N . TRP A 1 198 ? 3.297 4.412 9.995 1.00 87.44 198 TRP A N 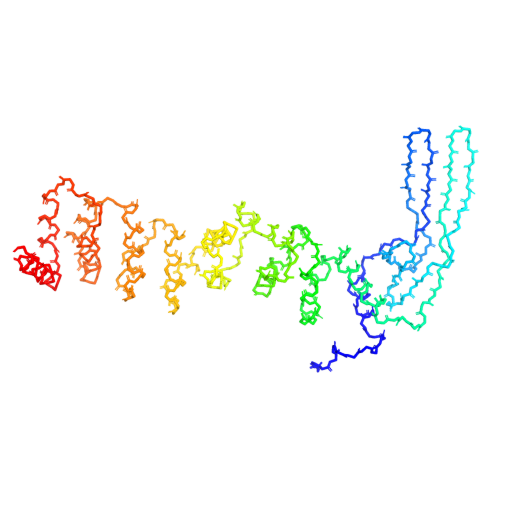1
ATOM 1567 C CA . TRP A 1 198 ? 1.839 4.615 10.060 1.00 87.44 198 TRP A CA 1
ATOM 1568 C C . TRP A 1 198 ? 1.403 5.986 10.592 1.00 87.44 198 TRP A C 1
ATOM 1570 O O . TRP A 1 198 ? 0.499 6.605 10.044 1.00 87.44 198 TRP A O 1
ATOM 1580 N N . ASN A 1 199 ? 2.054 6.468 11.653 1.00 83.69 199 ASN A N 1
ATOM 1581 C CA . ASN A 1 199 ? 1.729 7.757 12.274 1.00 83.69 199 ASN A CA 1
ATOM 1582 C C . ASN A 1 199 ? 2.477 8.945 11.643 1.00 83.69 199 ASN A C 1
ATOM 1584 O O . ASN A 1 199 ? 2.214 10.084 12.014 1.00 83.69 199 ASN A O 1
ATOM 1588 N N . LEU A 1 200 ? 3.432 8.685 10.748 1.00 86.00 200 LEU A N 1
ATOM 1589 C CA . LEU A 1 200 ? 4.347 9.678 10.179 1.00 86.00 200 LEU A CA 1
ATOM 1590 C C . LEU A 1 200 ? 4.109 9.909 8.681 1.00 86.00 200 LEU A C 1
ATOM 1592 O O . LEU A 1 200 ? 4.567 10.911 8.143 1.00 86.00 200 LEU A O 1
ATOM 1596 N N . SER A 1 201 ? 3.385 9.007 8.013 1.00 90.12 201 SER A N 1
ATOM 1597 C CA . SER A 1 201 ? 3.135 9.057 6.575 1.00 90.12 201 SER A CA 1
ATOM 1598 C C . SER A 1 201 ? 1.638 9.192 6.268 1.00 90.12 201 SER A C 1
ATOM 1600 O O . SER A 1 201 ? 0.911 8.190 6.244 1.00 90.12 201 SER A O 1
ATOM 1602 N N . PRO A 1 202 ? 1.153 10.418 5.973 1.00 91.69 202 PRO A N 1
ATOM 1603 C CA . PRO A 1 202 ? -0.210 10.640 5.492 1.00 91.69 202 PRO A CA 1
ATOM 1604 C C . PRO A 1 202 ? -0.553 9.812 4.249 1.00 91.69 202 PRO A C 1
ATOM 1606 O O . PRO A 1 202 ? -1.702 9.411 4.086 1.00 91.69 202 PRO A O 1
ATOM 1609 N N . GLY A 1 203 ? 0.434 9.509 3.398 1.00 94.44 203 GLY A N 1
ATOM 1610 C CA . GLY A 1 203 ? 0.240 8.678 2.211 1.00 94.44 203 GLY A CA 1
ATOM 1611 C C . GLY A 1 203 ? -0.083 7.224 2.533 1.00 94.44 203 GLY A C 1
ATOM 1612 O O . GLY A 1 203 ? -1.023 6.679 1.964 1.00 94.44 203 GLY A O 1
ATOM 1613 N N . VAL A 1 204 ? 0.604 6.607 3.503 1.00 94.38 204 VAL A N 1
ATOM 1614 C CA . VAL A 1 204 ? 0.288 5.233 3.945 1.00 94.38 204 VAL A CA 1
ATOM 1615 C C . VAL A 1 204 ? -1.118 5.172 4.550 1.00 94.38 204 VAL A C 1
ATOM 1617 O O . VAL A 1 204 ? -1.885 4.254 4.249 1.00 94.38 204 VAL A O 1
ATOM 1620 N N . LEU A 1 205 ? -1.487 6.179 5.349 1.00 94.69 205 LEU A N 1
ATOM 1621 C CA . LEU A 1 205 ? -2.852 6.325 5.862 1.00 94.69 205 LEU A CA 1
ATOM 1622 C C . LEU A 1 205 ? -3.869 6.479 4.724 1.00 94.69 205 LEU A C 1
ATOM 1624 O O . LEU A 1 205 ? -4.923 5.846 4.763 1.00 94.69 205 LEU A O 1
ATOM 1628 N N . GLY A 1 206 ? -3.554 7.291 3.714 1.00 95.56 206 GLY A N 1
ATOM 1629 C CA . GLY A 1 206 ? -4.375 7.493 2.522 1.00 95.56 206 GLY A CA 1
ATOM 1630 C C . GLY A 1 206 ? -4.617 6.195 1.749 1.00 95.56 206 GLY A C 1
ATOM 1631 O O . GLY A 1 206 ? -5.767 5.844 1.500 1.00 95.56 206 GLY A O 1
ATOM 1632 N N . LEU A 1 207 ? -3.561 5.416 1.490 1.00 96.62 207 LEU A N 1
ATOM 1633 C CA . LEU A 1 207 ? -3.649 4.098 0.846 1.00 96.62 207 LEU A CA 1
ATOM 1634 C C . LEU A 1 207 ? -4.572 3.143 1.618 1.00 96.62 207 LEU A C 1
ATOM 1636 O O . LEU A 1 207 ? -5.458 2.516 1.034 1.00 96.62 207 LEU A O 1
ATOM 1640 N N . ALA A 1 208 ? -4.400 3.052 2.940 1.00 96.25 208 ALA A N 1
ATOM 1641 C CA . ALA A 1 208 ? -5.238 2.199 3.777 1.00 96.25 208 ALA A CA 1
ATOM 1642 C C . ALA A 1 208 ? -6.704 2.668 3.796 1.00 96.25 208 ALA A C 1
ATOM 1644 O O . ALA A 1 208 ? -7.614 1.846 3.695 1.00 96.25 208 ALA A O 1
ATOM 1645 N N . ARG A 1 209 ? -6.952 3.983 3.875 1.00 95.25 209 ARG A N 1
ATOM 1646 C CA . ARG A 1 209 ? -8.307 4.559 3.816 1.00 95.25 209 ARG A CA 1
ATOM 1647 C C . ARG A 1 209 ? -8.984 4.291 2.479 1.00 95.25 209 ARG A C 1
ATOM 1649 O O . ARG A 1 209 ? -10.128 3.847 2.477 1.00 95.25 209 ARG A O 1
ATOM 1656 N N . ALA A 1 210 ? -8.285 4.516 1.369 1.00 95.56 210 ALA A N 1
ATOM 1657 C CA . ALA A 1 210 ? -8.803 4.270 0.028 1.00 95.56 210 ALA A CA 1
ATOM 1658 C C . ALA A 1 210 ? -9.160 2.788 -0.167 1.00 95.56 210 ALA A C 1
ATOM 1660 O O . ALA A 1 210 ? -10.235 2.465 -0.673 1.00 95.56 210 ALA A O 1
ATOM 1661 N N . SER A 1 211 ? -8.302 1.883 0.313 1.00 96.12 211 SER A N 1
ATOM 1662 C CA . SER A 1 211 ? -8.572 0.444 0.307 1.00 96.12 211 SER A CA 1
ATOM 1663 C C . SER A 1 211 ? -9.800 0.082 1.154 1.00 96.12 211 SER A C 1
ATOM 1665 O O . SER A 1 211 ? -10.701 -0.592 0.664 1.00 96.12 211 SER A O 1
ATOM 1667 N N . ILE A 1 212 ? -9.925 0.604 2.378 1.00 95.06 212 ILE A N 1
ATOM 1668 C CA . ILE A 1 212 ? -11.107 0.376 3.232 1.00 95.06 212 ILE A CA 1
ATOM 1669 C C . ILE A 1 212 ? -12.384 0.929 2.596 1.00 95.06 212 ILE A C 1
ATOM 1671 O O . ILE A 1 212 ? -13.426 0.281 2.649 1.00 95.06 212 ILE A O 1
ATOM 1675 N N . GLN A 1 213 ? -12.321 2.112 1.989 1.00 93.50 213 GLN A N 1
ATOM 1676 C CA . GLN A 1 213 ? -13.468 2.722 1.325 1.00 93.50 213 GLN A CA 1
ATOM 1677 C C . GLN A 1 213 ? -13.946 1.872 0.143 1.00 93.50 213 GLN A C 1
ATOM 1679 O O . GLN A 1 213 ? -15.150 1.699 -0.038 1.00 93.50 213 GLN A O 1
ATOM 1684 N N . ARG A 1 214 ? -13.013 1.324 -0.644 1.00 94.62 214 ARG A N 1
ATOM 1685 C CA . ARG A 1 214 ? -13.325 0.490 -1.809 1.00 94.62 214 ARG A CA 1
ATOM 1686 C C . ARG A 1 214 ? -13.741 -0.935 -1.431 1.00 94.62 214 ARG A C 1
ATOM 1688 O O . ARG A 1 214 ? -14.629 -1.491 -2.067 1.00 94.62 214 ARG A O 1
ATOM 1695 N N . TYR A 1 215 ? -13.129 -1.509 -0.397 1.00 93.56 215 TYR A N 1
ATOM 1696 C CA . TYR A 1 215 ? -13.243 -2.924 -0.031 1.00 93.56 215 TYR A CA 1
ATOM 1697 C C . TYR A 1 215 ? -13.801 -3.135 1.387 1.00 93.56 215 TYR A C 1
ATOM 1699 O O . TYR A 1 215 ? -13.409 -4.063 2.096 1.00 93.56 215 TYR A O 1
ATOM 1707 N N . GLY A 1 216 ? -14.730 -2.278 1.824 1.00 89.81 216 GLY A N 1
ATOM 1708 C CA . GLY A 1 216 ? -15.177 -2.195 3.222 1.00 89.81 216 GLY A CA 1
ATOM 1709 C C . GLY A 1 216 ? -15.630 -3.516 3.854 1.00 89.81 216 GLY A C 1
ATOM 1710 O O . GLY A 1 216 ? -15.309 -3.771 5.012 1.00 89.81 216 GLY A O 1
ATOM 1711 N N . GLY A 1 217 ? -16.309 -4.388 3.100 1.00 90.62 217 GLY A N 1
ATOM 1712 C CA . GLY A 1 217 ? -16.717 -5.711 3.593 1.00 90.62 217 GLY A CA 1
ATOM 1713 C C . GLY A 1 217 ? -15.531 -6.629 3.915 1.00 90.62 217 GLY A C 1
ATOM 1714 O O . GLY A 1 217 ? -15.497 -7.243 4.976 1.00 90.62 217 GLY A O 1
ATOM 1715 N N . GLN A 1 218 ? -14.520 -6.667 3.045 1.00 93.31 218 GLN A N 1
ATOM 1716 C CA . GLN A 1 218 ? -13.298 -7.455 3.254 1.00 93.31 218 GLN A CA 1
ATOM 1717 C C . GLN A 1 218 ? -12.438 -6.847 4.370 1.00 93.31 218 GLN A C 1
ATOM 1719 O O . GLN A 1 218 ? -11.938 -7.563 5.235 1.00 93.31 218 GLN A O 1
ATOM 1724 N N . ALA A 1 219 ? -12.331 -5.516 4.408 1.00 93.81 219 ALA A N 1
ATOM 1725 C CA . ALA A 1 219 ? -11.643 -4.811 5.483 1.00 93.81 219 ALA A CA 1
ATOM 1726 C C . ALA A 1 219 ? -12.284 -5.079 6.856 1.00 93.81 219 ALA A C 1
ATOM 1728 O O . ALA A 1 219 ? -11.572 -5.230 7.846 1.00 93.81 219 ALA A O 1
ATOM 1729 N N . TRP A 1 220 ? -13.615 -5.184 6.930 1.00 92.62 220 TRP A N 1
ATOM 1730 C CA . TRP A 1 220 ? -14.332 -5.499 8.168 1.00 92.62 220 TRP A CA 1
ATOM 1731 C C . TRP A 1 220 ? -13.981 -6.884 8.728 1.00 92.62 220 TRP A C 1
ATOM 1733 O O . TRP A 1 220 ? -13.955 -7.062 9.948 1.00 92.62 220 TRP A O 1
ATOM 1743 N N . GLU A 1 221 ? -13.659 -7.869 7.885 1.00 93.56 221 GLU A N 1
ATOM 1744 C CA . GLU A 1 221 ? -13.233 -9.201 8.344 1.00 93.56 221 GLU A CA 1
ATOM 1745 C C . GLU A 1 221 ? -11.890 -9.175 9.091 1.00 93.56 221 GLU A C 1
ATOM 1747 O O . GLU A 1 221 ? -11.659 -10.001 9.980 1.00 93.56 221 GLU A O 1
ATOM 1752 N N . LEU A 1 222 ? -11.057 -8.150 8.870 1.00 94.88 222 LEU A N 1
ATOM 1753 C CA . LEU A 1 222 ? -9.813 -7.955 9.623 1.00 94.88 222 LEU A CA 1
ATOM 1754 C C . LEU A 1 222 ? -10.036 -7.664 11.115 1.00 94.88 222 LEU A C 1
ATOM 1756 O O . LEU A 1 222 ? -9.087 -7.749 11.895 1.00 94.88 222 LEU A O 1
ATOM 1760 N N . ARG A 1 223 ? -11.279 -7.428 11.562 1.00 94.38 223 ARG A N 1
ATOM 1761 C CA . ARG A 1 223 ? -11.630 -7.392 12.994 1.00 94.38 223 ARG A CA 1
ATOM 1762 C C . ARG A 1 223 ? -11.310 -8.699 13.729 1.00 94.38 223 ARG A C 1
ATOM 1764 O O . ARG A 1 223 ? -11.211 -8.700 14.948 1.00 94.38 223 ARG A O 1
ATOM 1771 N N . ARG A 1 224 ? -11.156 -9.812 13.002 1.00 93.88 224 ARG A N 1
ATOM 1772 C CA . ARG A 1 224 ? -10.776 -11.131 13.539 1.00 93.88 224 ARG A CA 1
ATOM 1773 C C . ARG A 1 224 ? -9.300 -11.469 13.318 1.00 93.88 224 ARG A C 1
ATOM 1775 O O . ARG A 1 224 ? -8.866 -12.561 13.670 1.00 93.88 224 ARG A O 1
ATOM 1782 N N . HIS A 1 225 ? -8.522 -10.557 12.731 1.00 96.31 225 HIS A N 1
ATOM 1783 C CA . HIS A 1 225 ? -7.115 -10.796 12.427 1.00 96.31 225 HIS A CA 1
ATOM 1784 C C . HIS A 1 225 ? -6.320 -11.071 13.717 1.00 96.31 225 HIS A C 1
ATOM 1786 O O . HIS A 1 225 ? -6.519 -10.344 14.689 1.00 96.31 225 HIS A O 1
ATOM 1792 N N . PRO A 1 226 ? -5.394 -12.048 13.764 1.00 95.31 226 PRO A N 1
ATOM 1793 C CA . PRO A 1 226 ? -4.702 -12.429 15.003 1.00 95.31 226 PRO A CA 1
ATOM 1794 C C . PRO A 1 226 ? -3.828 -11.306 15.583 1.00 95.31 226 PRO A C 1
ATOM 1796 O O . PRO A 1 226 ? -3.712 -11.161 16.800 1.00 95.31 226 PRO A O 1
ATOM 1799 N N . ASN A 1 227 ? -3.253 -10.458 14.726 1.00 96.38 227 ASN A N 1
ATOM 1800 C CA . ASN A 1 227 ? -2.404 -9.349 15.156 1.00 96.38 227 ASN A CA 1
ATOM 1801 C C . ASN A 1 227 ? -3.223 -8.185 15.754 1.00 96.38 227 ASN A C 1
ATOM 1803 O O . ASN A 1 227 ? -4.005 -7.537 15.055 1.00 96.38 227 ASN A O 1
ATOM 1807 N N . VAL A 1 228 ? -2.976 -7.889 17.033 1.00 95.94 228 VAL A N 1
ATOM 1808 C CA . VAL A 1 228 ? -3.611 -6.810 17.812 1.00 95.94 228 VAL A CA 1
ATOM 1809 C C . VAL A 1 228 ? -3.421 -5.433 17.169 1.00 95.94 228 VAL A C 1
ATOM 1811 O O . VAL A 1 228 ? -4.349 -4.627 17.155 1.00 95.94 228 VAL A O 1
ATOM 1814 N N . MET A 1 229 ? -2.246 -5.151 16.596 1.00 94.62 229 MET A N 1
ATOM 1815 C CA . MET A 1 229 ? -1.955 -3.855 15.976 1.00 94.62 229 MET A CA 1
ATOM 1816 C C . MET A 1 229 ? -2.802 -3.623 14.722 1.00 94.62 229 MET A C 1
ATOM 1818 O O . MET A 1 229 ? -3.315 -2.519 14.535 1.00 94.62 229 MET A O 1
ATOM 1822 N N . VAL A 1 230 ? -3.002 -4.669 13.908 1.00 96.25 230 VAL A N 1
ATOM 1823 C CA . VAL A 1 230 ? -3.890 -4.626 12.733 1.00 96.25 230 VAL A CA 1
ATOM 1824 C C . VAL A 1 230 ? -5.300 -4.262 13.176 1.00 96.25 230 VAL A C 1
ATOM 1826 O O . VAL A 1 230 ? -5.852 -3.271 12.707 1.00 96.25 230 VAL A O 1
ATOM 1829 N N . ARG A 1 231 ? -5.845 -5.002 14.150 1.00 95.88 231 ARG A N 1
ATOM 1830 C CA . ARG A 1 231 ? -7.174 -4.751 14.721 1.00 95.88 231 ARG A CA 1
ATOM 1831 C C . ARG A 1 231 ? -7.297 -3.331 15.272 1.00 95.88 231 ARG A C 1
ATOM 1833 O O . ARG A 1 231 ? -8.222 -2.609 14.917 1.00 95.88 231 ARG A O 1
ATOM 1840 N N . ARG A 1 232 ? -6.330 -2.883 16.074 1.00 95.06 232 ARG A N 1
ATOM 1841 C CA . ARG A 1 232 ? -6.320 -1.543 16.677 1.00 95.06 232 ARG A CA 1
ATOM 1842 C C . ARG A 1 232 ? -6.293 -0.421 15.634 1.00 95.06 232 ARG A C 1
ATOM 1844 O O . ARG A 1 232 ? -7.037 0.546 15.778 1.00 95.06 232 ARG A O 1
ATOM 1851 N N . ARG A 1 233 ? -5.439 -0.511 14.611 1.00 94.50 233 ARG A N 1
ATOM 1852 C CA . ARG A 1 233 ? -5.348 0.508 13.547 1.00 94.50 233 ARG A CA 1
ATOM 1853 C C . ARG A 1 233 ? -6.566 0.472 12.629 1.00 94.50 233 ARG A C 1
ATOM 1855 O O . ARG A 1 233 ? -7.035 1.525 12.216 1.00 94.50 233 ARG A O 1
ATOM 1862 N N . LEU A 1 234 ? -7.145 -0.704 12.399 1.00 94.62 234 LEU A N 1
ATOM 1863 C CA . LEU A 1 234 ? -8.393 -0.854 11.655 1.00 94.62 234 LEU A CA 1
ATOM 1864 C C . LEU A 1 234 ? -9.546 -0.060 12.302 1.00 94.62 234 LEU A C 1
ATOM 1866 O O . LEU A 1 234 ? -10.268 0.640 11.593 1.00 94.62 234 LEU A O 1
ATOM 1870 N N . VAL A 1 235 ? -9.668 -0.073 13.640 1.00 92.81 235 VAL A N 1
ATOM 1871 C CA . VAL A 1 235 ? -10.667 0.739 14.375 1.00 92.81 235 VAL A CA 1
ATOM 1872 C C . VAL A 1 235 ? -10.564 2.233 14.044 1.00 92.81 235 VAL A C 1
ATOM 1874 O O . VAL A 1 235 ? -11.581 2.917 13.949 1.00 92.81 235 VAL A O 1
ATOM 1877 N N . GLN A 1 236 ? -9.348 2.747 13.844 1.00 88.06 236 GLN A N 1
ATOM 1878 C CA . GLN A 1 236 ? -9.110 4.171 13.571 1.00 88.06 236 GLN A CA 1
ATOM 1879 C C . GLN A 1 236 ? -9.601 4.610 12.186 1.00 88.06 236 GLN A C 1
ATOM 1881 O O . GLN A 1 236 ? -9.775 5.803 11.948 1.00 88.06 236 GLN A O 1
ATOM 1886 N N . LEU A 1 237 ? -9.776 3.668 11.259 1.00 90.44 237 LEU A N 1
ATOM 1887 C CA . LEU A 1 237 ? -10.021 3.960 9.846 1.00 90.44 237 LEU A CA 1
ATOM 1888 C C . LEU A 1 237 ? -11.426 3.590 9.399 1.00 90.44 237 LEU A C 1
ATOM 1890 O O . LEU A 1 237 ? -11.994 4.244 8.528 1.00 90.44 237 LEU A O 1
ATOM 1894 N N . LEU A 1 238 ? -11.966 2.517 9.968 1.00 87.31 238 LEU A N 1
ATOM 1895 C CA . LEU A 1 238 ? -13.281 2.014 9.625 1.00 87.31 238 LEU A CA 1
ATOM 1896 C C . LEU A 1 238 ? -14.368 3.063 9.935 1.00 87.31 238 LEU A C 1
ATOM 1898 O O . LEU A 1 238 ? -14.264 3.786 10.933 1.00 87.31 238 LEU A O 1
ATOM 1902 N N . PRO A 1 239 ? -15.408 3.177 9.091 1.00 80.00 239 PRO A N 1
ATOM 1903 C CA . PRO A 1 239 ? -16.454 4.185 9.240 1.00 80.00 239 PRO A CA 1
ATOM 1904 C C . PRO A 1 239 ? -17.265 4.016 10.529 1.00 80.00 239 PRO A C 1
ATOM 1906 O O . PRO A 1 239 ? -17.497 2.910 11.005 1.00 80.00 239 PRO A O 1
ATOM 1909 N N . SER A 1 240 ? -17.760 5.132 11.061 1.00 74.25 240 SER A N 1
ATOM 1910 C CA . SER A 1 240 ? -18.489 5.202 12.335 1.00 74.25 240 SER A CA 1
ATOM 1911 C C . SER A 1 240 ? -19.786 4.392 12.379 1.00 74.25 240 SER A C 1
ATOM 1913 O O . SER A 1 240 ? -20.202 3.964 13.449 1.00 74.25 240 SER A O 1
ATOM 1915 N N . ARG A 1 241 ? -20.405 4.130 11.224 1.00 75.38 241 ARG A N 1
ATOM 1916 C CA . ARG A 1 241 ? -21.702 3.438 11.101 1.00 75.38 241 ARG A CA 1
ATOM 1917 C C . ARG A 1 241 ? -21.630 1.912 11.252 1.00 75.38 241 ARG A C 1
ATOM 1919 O O . ARG A 1 241 ? -22.624 1.234 11.014 1.00 75.38 241 ARG A O 1
ATOM 1926 N N . LEU A 1 242 ? -20.464 1.362 11.577 1.00 80.38 242 LEU A N 1
ATOM 1927 C CA . LEU A 1 242 ? -20.275 -0.078 11.724 1.00 80.38 242 LEU A CA 1
ATOM 1928 C C . LEU A 1 242 ? -20.774 -0.592 13.081 1.00 80.38 242 LEU A C 1
ATOM 1930 O O . LEU A 1 242 ? -20.876 0.181 14.035 1.00 80.38 242 LEU A O 1
ATOM 1934 N N . PRO A 1 243 ? -21.075 -1.898 13.200 1.00 84.56 243 PRO A N 1
ATOM 1935 C CA . PRO A 1 243 ? -21.558 -2.484 14.445 1.00 84.56 243 PRO A CA 1
ATOM 1936 C C . PRO A 1 243 ? -20.405 -2.678 15.447 1.00 84.56 243 PRO A C 1
ATOM 1938 O O . PRO A 1 243 ? -19.955 -3.786 15.731 1.00 84.56 243 PRO A O 1
ATOM 1941 N N . TRP A 1 244 ? -19.893 -1.573 15.993 1.00 86.94 244 TRP A N 1
ATOM 1942 C CA . TRP A 1 244 ? -18.753 -1.558 16.918 1.00 86.94 244 TRP A CA 1
ATOM 1943 C C . TRP A 1 244 ? -19.004 -2.330 18.210 1.00 86.94 244 TRP A C 1
ATOM 1945 O O . TRP A 1 244 ? -18.074 -2.906 18.771 1.00 86.94 244 TRP A O 1
ATOM 1955 N N . VAL A 1 245 ? -20.257 -2.358 18.669 1.00 83.56 245 VAL A N 1
ATOM 1956 C CA . VAL A 1 245 ? -20.668 -3.118 19.854 1.00 83.56 245 VAL A CA 1
ATOM 1957 C C . VAL A 1 245 ? -20.477 -4.616 19.617 1.00 83.56 245 VAL A C 1
ATOM 1959 O O . VAL A 1 245 ? -19.932 -5.289 20.487 1.00 83.56 245 VAL A O 1
ATOM 1962 N N . ASP A 1 246 ? -20.812 -5.115 18.423 1.00 87.69 246 ASP A N 1
ATOM 1963 C CA . ASP A 1 246 ? -20.630 -6.528 18.072 1.00 87.69 246 ASP A CA 1
ATOM 1964 C C . ASP A 1 246 ? -19.141 -6.905 18.062 1.00 87.69 246 ASP A C 1
ATOM 1966 O O . ASP A 1 246 ? -18.757 -7.974 18.528 1.00 87.69 246 ASP A O 1
ATOM 1970 N N . TRP A 1 247 ? -18.256 -6.012 17.602 1.00 92.12 247 TRP A N 1
ATOM 1971 C CA . TRP A 1 247 ? -16.813 -6.239 17.738 1.00 92.12 247 TRP A CA 1
ATOM 1972 C C . TRP A 1 247 ? -16.384 -6.217 19.213 1.00 92.12 247 TRP A C 1
ATOM 1974 O O . TRP A 1 247 ? -15.688 -7.122 19.675 1.00 92.12 247 TRP A O 1
ATOM 1984 N N . LEU A 1 248 ? -16.847 -5.242 19.994 1.00 90.88 248 LEU A N 1
ATOM 1985 C CA . LEU A 1 248 ? -16.506 -5.121 21.413 1.00 90.88 248 LEU A CA 1
ATOM 1986 C C . LEU A 1 248 ? -16.928 -6.345 22.249 1.00 90.88 248 LEU A C 1
ATOM 1988 O O . LEU A 1 248 ? -16.255 -6.666 23.233 1.00 90.88 248 LEU A O 1
ATOM 1992 N N . MET A 1 249 ? -18.003 -7.041 21.866 1.00 89.75 249 MET A N 1
ATOM 1993 C CA . MET A 1 249 ? -18.431 -8.301 22.493 1.00 89.75 249 MET A CA 1
ATOM 1994 C C . MET A 1 249 ? -17.367 -9.398 22.397 1.00 89.75 249 MET A C 1
ATOM 1996 O O . MET A 1 249 ? -17.214 -10.182 23.332 1.00 89.75 249 MET A O 1
ATOM 2000 N N . HIS A 1 250 ? -16.623 -9.442 21.292 1.00 89.75 250 HIS A N 1
ATOM 2001 C CA . HIS A 1 250 ? -15.669 -10.512 20.990 1.00 89.75 250 HIS A CA 1
ATOM 2002 C C . HIS A 1 250 ? -14.201 -10.104 21.161 1.00 89.75 250 HIS A C 1
ATOM 2004 O O . HIS A 1 250 ? -13.315 -10.953 21.079 1.00 89.75 250 HIS A O 1
ATOM 2010 N N . GLU A 1 251 ? -13.916 -8.823 21.398 1.00 93.75 251 GLU A N 1
ATOM 2011 C CA . GLU A 1 251 ? -12.547 -8.347 21.572 1.00 93.75 251 GLU A CA 1
ATOM 2012 C C . GLU A 1 251 ? -12.068 -8.528 23.015 1.00 93.75 251 GLU A C 1
ATOM 2014 O O . GLU A 1 251 ? -12.568 -7.885 23.942 1.00 93.75 251 GLU A O 1
ATOM 2019 N N . ALA A 1 252 ? -11.056 -9.373 23.195 1.00 90.56 252 ALA A N 1
ATOM 2020 C CA . ALA A 1 252 ? -10.428 -9.607 24.490 1.00 90.56 252 ALA A CA 1
ATOM 2021 C C . ALA A 1 252 ? -9.266 -8.639 24.767 1.00 90.56 252 ALA A C 1
ATOM 2023 O O . ALA A 1 252 ? -8.967 -8.371 25.931 1.00 90.56 252 ALA A O 1
ATOM 2024 N N . ASP A 1 253 ? -8.616 -8.098 23.729 1.00 95.31 253 ASP A N 1
ATOM 2025 C CA . ASP A 1 253 ? -7.428 -7.271 23.919 1.00 95.31 253 ASP A CA 1
ATOM 2026 C C . ASP A 1 253 ? -7.789 -5.886 24.492 1.00 95.31 253 ASP A C 1
ATOM 2028 O O . ASP A 1 253 ? -8.550 -5.131 23.872 1.00 95.31 253 ASP A O 1
ATOM 2032 N N . PRO A 1 254 ? -7.229 -5.491 25.649 1.00 91.69 254 PRO A N 1
ATOM 2033 C CA . PRO A 1 254 ? -7.593 -4.239 26.304 1.00 91.69 254 PRO A CA 1
ATOM 2034 C C . PRO A 1 254 ? -7.245 -3.003 25.465 1.00 91.69 254 PRO A C 1
ATOM 2036 O O . PRO A 1 254 ? -7.944 -1.992 25.552 1.00 91.69 254 PRO A O 1
ATOM 2039 N N . THR A 1 255 ? -6.206 -3.061 24.626 1.00 93.69 255 THR A N 1
ATOM 2040 C CA . THR A 1 255 ? -5.788 -1.922 23.797 1.00 93.69 255 THR A CA 1
ATOM 2041 C C . THR A 1 255 ? -6.728 -1.709 22.613 1.00 93.69 255 THR A C 1
ATOM 2043 O O . THR A 1 255 ? -7.049 -0.564 22.285 1.00 93.69 255 THR A O 1
ATOM 2046 N N . VAL A 1 256 ? -7.237 -2.791 22.015 1.00 94.94 256 VAL A N 1
ATOM 2047 C CA . VAL A 1 256 ? -8.252 -2.716 20.954 1.00 94.94 256 VAL A CA 1
ATOM 2048 C C . VAL A 1 256 ? -9.595 -2.293 21.541 1.00 94.94 256 VAL A C 1
ATOM 2050 O O . VAL A 1 256 ? -10.225 -1.389 20.998 1.00 94.94 256 VAL A O 1
ATOM 2053 N N . ARG A 1 257 ? -10.001 -2.847 22.695 1.00 93.38 257 ARG A N 1
ATOM 2054 C CA . ARG A 1 257 ? -11.219 -2.411 23.408 1.00 93.38 257 ARG A CA 1
ATOM 2055 C C . ARG A 1 257 ? -11.186 -0.919 23.737 1.00 93.38 257 ARG A C 1
ATOM 2057 O O . ARG A 1 257 ? -12.188 -0.228 23.571 1.00 93.38 257 ARG A O 1
ATOM 2064 N N . GLN A 1 258 ? -10.033 -0.403 24.163 1.00 91.31 258 GLN A N 1
ATOM 2065 C CA . GLN A 1 258 ? -9.844 1.025 24.411 1.00 91.31 258 GLN A CA 1
ATOM 2066 C C . GLN A 1 258 ? -9.984 1.859 23.128 1.00 91.31 258 GLN A C 1
ATOM 2068 O O . GLN A 1 258 ? -10.611 2.917 23.157 1.00 91.31 258 GLN A O 1
ATOM 2073 N N . ALA A 1 259 ? -9.432 1.396 22.002 1.00 92.06 259 ALA A N 1
ATOM 2074 C CA . ALA A 1 259 ? -9.593 2.071 20.715 1.00 92.06 259 ALA A CA 1
ATOM 2075 C C . ALA A 1 259 ? -11.060 2.067 20.247 1.00 92.06 259 ALA A C 1
ATOM 2077 O O . ALA A 1 259 ? -11.560 3.105 19.820 1.00 92.06 259 ALA A O 1
ATOM 2078 N N . LEU A 1 260 ? -11.760 0.934 20.388 1.00 92.62 260 LEU A N 1
ATOM 2079 C CA . LEU A 1 260 ? -13.191 0.800 20.089 1.00 92.62 260 LEU A CA 1
ATOM 2080 C C . LEU A 1 260 ? -14.022 1.768 20.925 1.00 92.62 260 LEU A C 1
ATOM 2082 O O . LEU A 1 260 ? -14.884 2.458 20.390 1.00 92.62 260 LEU A O 1
ATOM 2086 N N . ARG A 1 261 ? -13.721 1.874 22.223 1.00 90.56 261 ARG A N 1
ATOM 2087 C CA . ARG A 1 261 ? -14.377 2.830 23.118 1.00 90.56 261 ARG A CA 1
ATOM 2088 C C . ARG A 1 261 ? -14.225 4.260 22.622 1.00 90.56 261 ARG A C 1
ATOM 2090 O O . ARG A 1 261 ? -15.224 4.950 22.481 1.00 90.56 261 ARG A O 1
ATOM 2097 N N . LEU A 1 262 ? -12.996 4.691 22.335 1.00 88.69 262 LEU A N 1
ATOM 2098 C CA . LEU A 1 262 ? -12.732 6.044 21.835 1.00 88.69 262 LEU A CA 1
ATOM 2099 C C . LEU A 1 262 ? -13.439 6.310 20.502 1.00 88.69 262 LEU A C 1
ATOM 2101 O O . LEU A 1 262 ? -13.926 7.416 20.281 1.00 88.69 262 LEU A O 1
ATOM 2105 N N . ARG A 1 263 ? -13.525 5.295 19.634 1.00 88.31 263 ARG A N 1
ATOM 2106 C CA . ARG A 1 263 ? -14.249 5.383 18.365 1.00 88.31 263 ARG A CA 1
ATOM 2107 C C . ARG A 1 263 ? -15.743 5.598 18.589 1.00 88.31 263 ARG A C 1
ATOM 2109 O O . ARG A 1 263 ? -16.295 6.555 18.064 1.00 88.31 263 ARG A O 1
ATOM 2116 N N . VAL A 1 264 ? -16.373 4.773 19.424 1.00 87.62 264 VAL A N 1
ATOM 2117 C CA . VAL A 1 264 ? -17.799 4.916 19.753 1.00 87.62 264 VAL A CA 1
ATOM 2118 C C . VAL A 1 264 ? -18.074 6.237 20.477 1.00 87.62 264 VAL A C 1
ATOM 2120 O O . VAL A 1 264 ? -19.048 6.909 20.161 1.00 87.62 264 VAL A O 1
ATOM 2123 N N . GLU A 1 265 ? -17.200 6.660 21.393 1.00 86.75 265 GLU A N 1
ATOM 2124 C CA . GLU A 1 265 ? -17.324 7.952 22.077 1.00 86.75 265 GLU A CA 1
ATOM 2125 C C . GLU A 1 265 ? -17.282 9.136 21.113 1.00 86.75 265 GLU A C 1
ATOM 2127 O O . GLU A 1 265 ? -17.948 10.137 21.366 1.00 86.75 265 GLU A O 1
ATOM 2132 N N . ALA A 1 266 ? -16.504 9.063 20.031 1.00 84.44 266 ALA A N 1
ATOM 2133 C CA . ALA A 1 266 ? -16.438 10.131 19.039 1.00 84.44 266 ALA A CA 1
ATOM 2134 C C . ALA A 1 266 ? -17.754 10.297 18.263 1.00 84.44 266 ALA A C 1
ATOM 2136 O O . ALA A 1 266 ? -18.108 11.423 17.923 1.00 84.44 266 ALA A O 1
ATOM 2137 N N . ASP A 1 267 ? -18.474 9.198 18.032 1.00 80.88 267 ASP A N 1
ATOM 2138 C CA . ASP A 1 267 ? -19.578 9.136 17.073 1.00 80.88 267 ASP A CA 1
ATOM 2139 C C . ASP A 1 267 ? -20.968 9.004 17.723 1.00 80.88 267 ASP A C 1
ATOM 2141 O O . ASP A 1 267 ? -21.980 9.228 17.060 1.00 80.88 267 ASP A O 1
ATOM 2145 N N . CYS A 1 268 ? -21.044 8.617 18.999 1.00 83.31 268 CYS A N 1
ATOM 2146 C CA . CYS A 1 268 ? -22.297 8.377 19.713 1.00 83.31 268 CYS A CA 1
ATOM 2147 C C . CYS A 1 268 ? -22.409 9.223 20.981 1.00 83.31 268 CYS A C 1
ATOM 2149 O O . CYS A 1 268 ? -21.431 9.476 21.689 1.00 83.31 268 CYS A O 1
ATOM 2151 N N . GLU A 1 269 ? -23.639 9.608 21.308 1.00 84.38 269 GLU A N 1
ATOM 2152 C CA . GLU A 1 269 ? -23.943 10.305 22.550 1.00 84.38 269 GLU A CA 1
ATOM 2153 C C . GLU A 1 269 ? -24.282 9.323 23.675 1.00 84.38 269 GLU A C 1
ATOM 2155 O O . GLU A 1 269 ? -24.918 8.285 23.470 1.00 84.38 269 GLU A O 1
ATOM 2160 N N . LEU A 1 270 ? -23.893 9.685 24.898 1.00 84.50 270 LEU A N 1
ATOM 2161 C CA . LEU A 1 270 ? -24.127 8.870 26.086 1.00 84.50 270 LEU A CA 1
ATOM 2162 C C . LEU A 1 270 ? -25.611 8.503 26.314 1.00 84.50 270 LEU A C 1
ATOM 2164 O O . LEU A 1 270 ? -25.862 7.341 26.635 1.00 84.50 270 LEU A O 1
ATOM 2168 N N . PRO A 1 271 ? -26.599 9.415 26.158 1.00 87.06 271 PRO A N 1
ATOM 2169 C CA . PRO A 1 271 ? -28.008 9.072 26.358 1.00 87.06 271 PRO A CA 1
ATOM 2170 C C . PRO A 1 271 ? -28.486 7.964 25.415 1.00 87.06 271 PRO A C 1
ATOM 2172 O O . PRO A 1 271 ? -29.187 7.059 25.857 1.00 87.06 271 PRO A O 1
ATOM 2175 N N . VAL A 1 272 ? -28.043 7.992 24.153 1.00 87.38 272 VAL A N 1
ATOM 2176 C CA . VAL A 1 272 ? -28.401 6.991 23.136 1.00 87.38 272 VAL A CA 1
ATOM 2177 C C . VAL A 1 272 ? -27.893 5.610 23.545 1.00 87.38 272 VAL A C 1
ATOM 2179 O O . VAL A 1 272 ? -28.629 4.628 23.507 1.00 87.38 272 VAL A O 1
ATOM 2182 N N . LEU A 1 273 ? -26.641 5.528 23.998 1.00 87.38 273 LEU A N 1
ATOM 2183 C CA . LEU A 1 273 ? -26.046 4.266 24.442 1.00 87.38 273 LEU A CA 1
ATOM 2184 C C . LEU A 1 273 ? -26.659 3.757 25.757 1.00 87.38 273 LEU A C 1
ATOM 2186 O O . LEU A 1 273 ? -26.802 2.549 25.942 1.00 87.38 273 LEU A O 1
ATOM 2190 N N . ALA A 1 274 ? -27.038 4.660 26.667 1.00 86.81 274 ALA A N 1
ATOM 2191 C CA . ALA A 1 274 ? -27.729 4.306 27.906 1.00 86.81 274 ALA A CA 1
ATOM 2192 C C . ALA A 1 274 ? -29.138 3.753 27.633 1.00 86.81 274 ALA A C 1
ATOM 2194 O O . ALA A 1 274 ? -29.544 2.765 28.244 1.00 86.81 274 ALA A O 1
ATOM 2195 N N . GLU A 1 275 ? -29.863 4.346 26.684 1.00 89.56 275 GLU A N 1
ATOM 2196 C CA . GLU A 1 275 ? -31.155 3.834 26.232 1.00 89.56 275 GLU A CA 1
ATOM 2197 C C . GLU A 1 275 ? -31.011 2.460 25.562 1.00 89.56 275 GLU A C 1
ATOM 2199 O O . GLU A 1 275 ? -31.753 1.535 25.894 1.00 89.56 275 GLU A O 1
ATOM 2204 N N . GLN A 1 276 ? -29.998 2.279 24.707 1.00 89.19 276 GLN A N 1
ATOM 2205 C CA . GLN A 1 276 ? -29.683 0.971 24.128 1.00 89.19 276 GLN A CA 1
ATOM 2206 C C . GLN A 1 276 ? -29.402 -0.082 25.207 1.00 89.19 276 GLN A C 1
ATOM 2208 O O . GLN A 1 276 ? -29.957 -1.173 25.138 1.00 89.19 276 GLN A O 1
ATOM 2213 N N . LEU A 1 277 ? -28.608 0.237 26.239 1.00 90.31 277 LEU A N 1
ATOM 2214 C CA . LEU A 1 277 ? -28.340 -0.684 27.353 1.00 90.31 277 LEU A CA 1
ATOM 2215 C C . LEU A 1 277 ? -29.630 -1.121 28.068 1.00 90.31 277 LEU A C 1
ATOM 2217 O O . LEU A 1 277 ? -29.764 -2.289 28.445 1.00 90.31 277 LEU A O 1
ATOM 2221 N N . ARG A 1 278 ? -30.566 -0.186 28.265 1.00 89.12 278 ARG A N 1
ATOM 2222 C CA . ARG A 1 278 ? -31.837 -0.436 28.954 1.00 89.12 278 ARG A CA 1
ATOM 2223 C C . ARG A 1 278 ? -32.695 -1.461 28.216 1.00 89.12 278 ARG A C 1
ATOM 2225 O O . ARG A 1 278 ? -33.284 -2.326 28.863 1.00 89.12 278 ARG A O 1
ATOM 2232 N N . PHE A 1 279 ? -32.753 -1.366 26.890 1.00 90.56 279 PHE A N 1
ATOM 2233 C CA . PHE A 1 279 ? -33.567 -2.246 26.048 1.00 90.56 279 PHE A CA 1
ATOM 2234 C C . PHE A 1 279 ? -32.812 -3.471 25.509 1.00 90.56 279 PHE A C 1
ATOM 2236 O O . PHE A 1 279 ? -33.432 -4.346 24.910 1.00 90.56 279 PHE A O 1
ATOM 2243 N N . GLU A 1 280 ? -31.500 -3.574 25.744 1.00 91.44 280 GLU A N 1
ATOM 2244 C CA . GLU A 1 280 ? -30.705 -4.712 25.290 1.00 91.44 280 GLU A CA 1
ATOM 2245 C C . GLU A 1 280 ? -31.060 -5.996 26.055 1.00 91.44 280 GLU A C 1
ATOM 2247 O O . GLU A 1 280 ? -31.052 -6.042 27.297 1.00 91.44 280 GLU A O 1
ATOM 2252 N N . SER A 1 281 ? -31.347 -7.044 25.280 1.00 89.50 281 SER A N 1
ATOM 2253 C CA . SER A 1 281 ? -31.792 -8.353 25.765 1.00 89.50 281 SER A CA 1
ATOM 2254 C C . SER A 1 281 ? -30.702 -9.417 25.664 1.00 89.50 281 SER A C 1
ATOM 2256 O O . SER A 1 281 ? -30.674 -10.320 26.500 1.00 89.50 281 SER A O 1
ATOM 2258 N N . ASP A 1 282 ? -29.768 -9.286 24.716 1.00 90.25 282 ASP A N 1
ATOM 2259 C CA . ASP A 1 282 ? -28.625 -10.189 24.596 1.00 90.25 282 ASP A CA 1
ATOM 2260 C C . ASP A 1 282 ? -27.644 -9.939 25.764 1.00 90.25 282 ASP A C 1
ATOM 2262 O O . ASP A 1 282 ? -27.084 -8.840 25.878 1.00 90.25 282 ASP A O 1
ATOM 2266 N N . PRO A 1 283 ? -27.384 -10.934 26.639 1.00 88.75 283 PRO A N 1
ATOM 2267 C CA . PRO A 1 283 ? -26.484 -10.774 27.779 1.00 88.75 283 PRO A CA 1
ATOM 2268 C C . PRO A 1 283 ? -25.052 -10.379 27.399 1.00 88.75 283 PRO A C 1
ATOM 2270 O O . PRO A 1 283 ? -24.417 -9.607 28.123 1.00 88.75 283 PRO A O 1
ATOM 2273 N N . ALA A 1 284 ? -24.530 -10.888 26.281 1.00 87.69 284 ALA A N 1
ATOM 2274 C CA . ALA A 1 284 ? -23.181 -10.591 25.816 1.00 87.69 284 ALA A CA 1
ATOM 2275 C C . ALA A 1 284 ? -23.102 -9.158 25.275 1.00 87.69 284 ALA A C 1
ATOM 2277 O O . ALA A 1 284 ? -22.183 -8.409 25.626 1.00 87.69 284 ALA A O 1
ATOM 2278 N N . ARG A 1 285 ? -24.111 -8.734 24.508 1.00 89.44 285 ARG A N 1
ATOM 2279 C CA . ARG A 1 285 ? -24.209 -7.365 23.986 1.00 89.44 285 ARG A CA 1
ATOM 2280 C C . ARG A 1 285 ? -24.433 -6.340 25.093 1.00 89.44 285 ARG A C 1
ATOM 2282 O O . ARG A 1 285 ? -23.732 -5.328 25.151 1.00 89.44 285 ARG A O 1
ATOM 2289 N N . LYS A 1 286 ? -25.300 -6.656 26.058 1.00 89.69 286 LYS A N 1
ATOM 2290 C CA . LYS A 1 286 ? -25.492 -5.885 27.296 1.00 89.69 286 LYS A CA 1
ATOM 2291 C C . LYS A 1 286 ? -24.197 -5.798 28.110 1.00 89.69 286 LYS A C 1
ATOM 2293 O O . LYS A 1 286 ? -23.848 -4.742 28.640 1.00 89.69 286 LYS A O 1
ATOM 2298 N N . GLY A 1 287 ? -23.435 -6.891 28.149 1.00 88.75 287 GLY A N 1
ATOM 2299 C CA . GLY A 1 287 ? -22.086 -6.960 28.707 1.00 88.75 287 GLY A CA 1
ATOM 2300 C C . GLY A 1 287 ? -21.100 -5.985 28.045 1.00 88.75 287 GLY A C 1
ATOM 2301 O O . GLY A 1 287 ? -20.347 -5.285 28.728 1.00 88.75 287 GLY A O 1
ATOM 2302 N N . ALA A 1 288 ? -21.116 -5.889 26.717 1.00 90.06 288 ALA A N 1
ATOM 2303 C CA . ALA A 1 288 ? -20.268 -4.960 25.975 1.00 90.06 288 ALA A CA 1
ATOM 2304 C C . ALA A 1 288 ? -20.686 -3.493 26.187 1.00 90.06 288 ALA A C 1
ATOM 2306 O O . ALA A 1 288 ? -19.837 -2.663 26.521 1.00 90.06 288 ALA A O 1
ATOM 2307 N N . LEU A 1 289 ? -21.984 -3.189 26.074 1.00 89.94 289 LEU A N 1
ATOM 2308 C CA . LEU A 1 289 ? -22.542 -1.848 26.295 1.00 89.94 289 LEU A CA 1
ATOM 2309 C C . LEU A 1 289 ? -22.285 -1.345 27.719 1.00 89.94 289 LEU A C 1
ATOM 2311 O O . LEU A 1 289 ? -21.812 -0.227 27.910 1.00 89.94 289 LEU A O 1
ATOM 2315 N N . GLY A 1 290 ? -22.531 -2.178 28.732 1.00 89.19 290 GLY A N 1
ATOM 2316 C CA . GLY A 1 290 ? -22.276 -1.792 30.118 1.00 89.19 290 GLY A CA 1
ATOM 2317 C C . GLY A 1 290 ? -20.783 -1.583 30.391 1.00 89.19 290 GLY A C 1
ATOM 2318 O O . GLY A 1 290 ? -20.418 -0.641 31.091 1.00 89.19 290 GLY A O 1
ATOM 2319 N N . TRP A 1 291 ? -19.893 -2.382 29.783 1.00 90.06 291 TRP A N 1
ATOM 2320 C CA . TRP A 1 291 ? -18.449 -2.133 29.869 1.00 90.06 291 TRP A CA 1
ATOM 2321 C C . TRP A 1 291 ? -18.070 -0.787 29.244 1.00 90.06 291 TRP A C 1
ATOM 2323 O O . TRP A 1 291 ? -17.307 -0.043 29.859 1.00 90.06 291 TRP A O 1
ATOM 2333 N N . LEU A 1 292 ? -18.614 -0.467 28.065 1.00 89.62 292 LEU A N 1
ATOM 2334 C CA . LEU A 1 292 ? -18.371 0.793 27.361 1.00 89.62 292 LEU A CA 1
ATOM 2335 C C . LEU A 1 292 ? -18.770 1.993 28.232 1.00 89.62 292 LEU A C 1
ATOM 2337 O O . LEU A 1 292 ? -17.958 2.887 28.459 1.00 89.62 292 LEU A O 1
ATOM 2341 N N . LEU A 1 293 ? -19.992 1.971 28.771 1.00 87.88 293 LEU A N 1
ATOM 2342 C CA . LEU A 1 293 ? -20.553 3.051 29.586 1.00 87.88 293 LEU A CA 1
ATOM 2343 C C . LEU A 1 293 ? -19.823 3.224 30.927 1.00 87.88 293 LEU A C 1
ATOM 2345 O O . LEU A 1 293 ? -19.589 4.348 31.362 1.00 87.88 293 LEU A O 1
ATOM 2349 N N . MET A 1 294 ? -19.387 2.132 31.567 1.00 86.69 294 MET A N 1
ATOM 2350 C CA . MET A 1 294 ? -18.578 2.202 32.795 1.00 86.69 294 MET A CA 1
ATOM 2351 C C . MET A 1 294 ? -17.186 2.809 32.582 1.00 86.69 294 MET A C 1
ATOM 2353 O O . MET A 1 294 ? -16.559 3.244 33.548 1.00 86.69 294 MET A O 1
ATOM 2357 N N . HIS A 1 295 ? -16.675 2.789 31.351 1.00 87.12 295 HIS A N 1
ATOM 2358 C CA . HIS A 1 295 ? -15.378 3.364 30.999 1.00 87.12 295 HIS A CA 1
ATOM 2359 C C . HIS A 1 295 ? -15.522 4.676 30.229 1.00 87.12 295 HIS A C 1
ATOM 2361 O O . HIS A 1 295 ? -14.533 5.146 29.676 1.00 87.12 295 HIS A O 1
ATOM 2367 N N . TRP A 1 296 ? -16.717 5.269 30.190 1.00 87.06 296 TRP A N 1
ATOM 2368 C CA . TRP A 1 296 ? -16.975 6.497 29.452 1.00 87.06 296 TRP A CA 1
ATOM 2369 C C . TRP A 1 296 ? -16.071 7.638 29.931 1.00 87.06 296 TRP A C 1
ATOM 2371 O O . TRP A 1 296 ? -16.06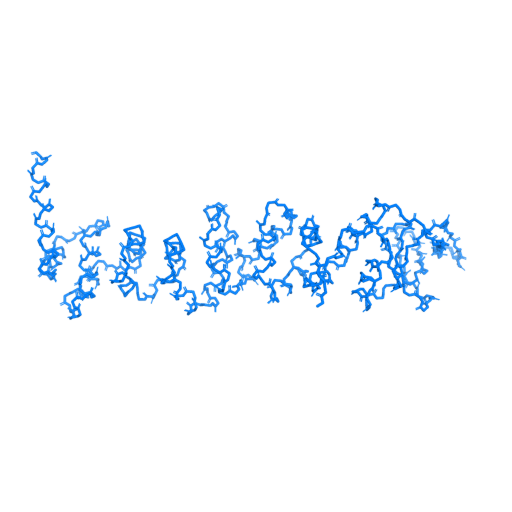6 7.961 31.119 1.00 87.06 296 TRP A O 1
ATOM 2381 N N . SER A 1 297 ? -15.291 8.239 29.025 1.00 81.88 297 SER A N 1
ATOM 2382 C CA . SER A 1 297 ? -14.326 9.285 29.411 1.00 81.88 297 SER A CA 1
ATOM 2383 C C . SER A 1 297 ? -14.816 10.713 29.232 1.00 81.88 297 SER A C 1
ATOM 2385 O O . SER A 1 297 ? -14.254 11.619 29.848 1.00 81.88 297 SER A O 1
ATOM 2387 N N . LYS A 1 298 ? -15.850 10.941 28.416 1.00 79.62 298 LYS A N 1
ATOM 2388 C CA . LYS A 1 298 ? -16.384 12.294 28.237 1.00 79.62 298 LYS A CA 1
ATOM 2389 C C . LYS A 1 298 ? -17.123 12.754 29.505 1.00 79.62 298 LYS A C 1
ATOM 2391 O O . LYS A 1 298 ? -17.814 11.938 30.122 1.00 79.62 298 LYS A O 1
ATOM 2396 N N . PRO A 1 299 ? -17.013 14.042 29.887 1.00 75.38 299 PRO A N 1
ATOM 2397 C CA . PRO A 1 299 ? -17.750 14.593 31.019 1.00 75.38 299 PRO A CA 1
ATOM 2398 C C . PRO A 1 299 ? -19.246 14.334 30.865 1.00 75.38 299 PRO A C 1
ATOM 2400 O O . PRO A 1 299 ? -19.804 14.506 29.782 1.00 75.38 299 PRO A O 1
ATOM 2403 N N . VAL A 1 300 ? -19.894 13.916 31.951 1.00 70.69 300 VAL A N 1
ATOM 2404 C CA . VAL A 1 300 ? -21.336 13.673 31.953 1.00 70.69 300 VAL A CA 1
ATOM 2405 C C . VAL A 1 300 ? -22.029 14.803 32.686 1.00 70.69 300 VAL A C 1
ATOM 2407 O O . VAL A 1 300 ? -21.885 14.953 33.897 1.00 70.69 300 VAL A O 1
ATOM 2410 N N . GLU A 1 301 ? -22.816 15.574 31.946 1.00 66.06 301 GLU A N 1
ATOM 2411 C CA . GLU A 1 301 ? -23.537 16.737 32.472 1.00 66.06 301 GLU A CA 1
ATOM 2412 C C . GLU A 1 301 ? -24.702 16.339 33.395 1.00 66.06 301 GLU A C 1
ATOM 2414 O O . GLU A 1 301 ? -25.124 17.113 34.251 1.00 66.06 301 GLU A O 1
ATOM 2419 N N . SER A 1 302 ? -25.203 15.102 33.283 1.00 71.62 302 SER A N 1
ATOM 2420 C CA . SER A 1 302 ? -26.364 14.625 34.038 1.00 71.62 302 SER A CA 1
ATOM 2421 C C . SER A 1 302 ? -26.063 13.390 34.886 1.00 71.62 302 SER A C 1
ATOM 2423 O O . SER A 1 302 ? -25.988 12.262 34.393 1.00 71.62 302 SER A O 1
ATOM 2425 N N . ARG A 1 303 ? -26.021 13.579 36.214 1.00 72.94 303 ARG A N 1
ATOM 2426 C CA . ARG A 1 303 ? -25.951 12.479 37.200 1.00 72.94 303 ARG A CA 1
ATOM 2427 C C . ARG A 1 303 ? -27.101 11.471 37.060 1.00 72.94 303 ARG A C 1
ATOM 2429 O O . ARG A 1 303 ? -26.937 10.310 37.427 1.00 72.94 303 ARG A O 1
ATOM 2436 N N . LYS A 1 304 ? -28.253 11.888 36.515 1.00 77.56 304 LYS A N 1
ATOM 2437 C CA . LYS A 1 304 ? -29.418 11.011 36.305 1.00 77.56 304 LYS A CA 1
ATOM 2438 C C . LYS A 1 304 ? -29.144 9.925 35.262 1.00 77.56 304 LYS A C 1
ATOM 2440 O O . LYS A 1 304 ? -29.627 8.810 35.427 1.00 77.56 304 LYS A O 1
ATOM 2445 N N . ILE A 1 305 ? -28.346 10.227 34.233 1.00 76.25 305 ILE A N 1
ATOM 2446 C CA . ILE A 1 305 ? -27.993 9.261 33.182 1.00 76.25 305 ILE A CA 1
ATOM 2447 C C . ILE A 1 305 ? -27.151 8.137 33.780 1.00 76.25 305 ILE A C 1
ATOM 2449 O O . ILE A 1 305 ? -27.485 6.969 33.613 1.00 76.25 305 ILE A O 1
ATOM 2453 N N . PHE A 1 306 ? -26.123 8.478 34.560 1.00 76.94 306 PHE A N 1
ATOM 2454 C CA . PHE A 1 306 ? -25.282 7.476 35.217 1.00 76.94 306 PHE A CA 1
ATOM 2455 C C . PHE A 1 306 ? -26.072 6.614 36.209 1.00 76.94 306 PHE A C 1
ATOM 2457 O O . PHE A 1 306 ? -25.923 5.398 36.209 1.00 76.94 306 PHE A O 1
ATOM 2464 N N . ALA A 1 307 ? -26.982 7.209 36.987 1.00 79.00 307 ALA A N 1
ATOM 2465 C CA . ALA A 1 307 ? -27.860 6.446 37.877 1.00 79.00 307 ALA A CA 1
ATOM 2466 C C . ALA A 1 307 ? -28.781 5.460 37.124 1.00 79.00 307 ALA A C 1
ATOM 2468 O O . ALA A 1 307 ? -29.121 4.407 37.666 1.00 79.00 307 ALA A O 1
ATOM 2469 N N . SER A 1 308 ? -29.184 5.782 35.888 1.00 81.94 308 SER A N 1
ATOM 2470 C CA . SER A 1 308 ? -29.905 4.843 35.017 1.00 81.94 308 SER A CA 1
ATOM 2471 C C . SER A 1 308 ? -28.984 3.729 34.529 1.00 81.94 308 SER A C 1
ATOM 2473 O O . SER A 1 308 ? -29.313 2.561 34.695 1.00 81.94 308 SER A O 1
ATOM 2475 N N . VAL A 1 309 ? -27.799 4.079 34.014 1.00 83.19 309 VAL A N 1
ATOM 2476 C CA . VAL A 1 309 ? -26.802 3.103 33.548 1.00 83.19 309 VAL A CA 1
ATOM 2477 C C . VAL A 1 309 ? -26.500 2.080 34.640 1.00 83.19 309 VAL A C 1
ATOM 2479 O O . VAL A 1 309 ? -26.591 0.886 34.387 1.00 83.19 309 VAL A O 1
ATOM 2482 N N . GLU A 1 310 ? -26.221 2.526 35.868 1.00 83.94 310 GLU A N 1
ATOM 2483 C CA . GLU A 1 310 ? -25.913 1.651 37.008 1.00 83.94 310 GLU A CA 1
ATOM 2484 C C . GLU A 1 310 ? -27.028 0.651 37.329 1.00 83.94 310 GLU A C 1
ATOM 2486 O O . GLU A 1 310 ? -26.754 -0.497 37.686 1.00 83.94 310 GLU A O 1
ATOM 2491 N N . ARG A 1 311 ? -28.288 1.073 37.176 1.00 85.25 311 ARG A N 1
ATOM 2492 C CA . ARG A 1 311 ? -29.461 0.216 37.374 1.00 85.25 311 ARG A CA 1
ATOM 2493 C C . ARG A 1 311 ? -29.570 -0.861 36.299 1.00 85.25 311 ARG A C 1
ATOM 2495 O O . ARG A 1 311 ? -30.007 -1.970 36.606 1.00 85.25 311 ARG A O 1
ATOM 2502 N N . ASP A 1 312 ? -29.168 -0.533 35.078 1.00 87.69 312 ASP A N 1
ATOM 2503 C CA . ASP A 1 312 ? -29.345 -1.372 33.893 1.00 87.69 312 ASP A CA 1
ATOM 2504 C C . ASP A 1 312 ? -28.117 -2.259 33.591 1.00 87.69 312 ASP A C 1
ATOM 2506 O O . ASP A 1 312 ? -28.202 -3.168 32.762 1.00 87.69 312 ASP A O 1
ATOM 2510 N N . LEU A 1 313 ? -27.000 -2.072 34.312 1.00 87.06 313 LEU A N 1
ATOM 2511 C CA . LEU A 1 313 ? -25.824 -2.952 34.272 1.00 87.06 313 LEU A CA 1
ATOM 2512 C C . LEU A 1 313 ? -26.182 -4.408 34.615 1.00 87.06 313 LEU A C 1
ATOM 2514 O O . LEU A 1 313 ? -27.031 -4.680 35.474 1.00 87.06 313 LEU A O 1
ATOM 2518 N N . SER A 1 314 ? -25.470 -5.357 34.006 1.00 84.38 314 SER A N 1
ATOM 2519 C CA . SER A 1 314 ? -25.561 -6.774 34.361 1.00 84.38 314 SER A CA 1
ATOM 2520 C C . SER A 1 314 ? -24.979 -7.044 35.762 1.00 84.38 314 SER A C 1
ATOM 2522 O O . SER A 1 314 ? -24.152 -6.264 36.248 1.00 84.38 314 SER A O 1
ATOM 2524 N N . PRO A 1 315 ? -25.372 -8.140 36.443 1.00 84.25 315 PRO A N 1
ATOM 2525 C CA . PRO A 1 315 ? -24.892 -8.429 37.798 1.00 84.25 315 PRO A CA 1
ATOM 2526 C C . PRO A 1 315 ? -23.355 -8.446 37.941 1.00 84.25 315 PRO A C 1
ATOM 2528 O O . PRO A 1 315 ? -22.856 -7.778 38.848 1.00 84.25 315 PRO A O 1
ATOM 2531 N N . PRO A 1 316 ? -22.577 -9.073 37.028 1.00 84.31 316 PRO A N 1
ATOM 2532 C CA . PRO A 1 316 ? -21.112 -9.032 37.094 1.00 84.31 316 PRO A CA 1
ATOM 2533 C C . PRO A 1 316 ? -20.532 -7.614 36.974 1.00 84.31 316 PRO A C 1
ATOM 2535 O O . PRO A 1 316 ? -19.537 -7.277 37.611 1.00 84.31 316 PRO A O 1
ATOM 2538 N N . GLN A 1 317 ? -21.157 -6.754 36.166 1.00 84.56 317 GLN A N 1
ATOM 2539 C CA . GLN A 1 317 ? -20.707 -5.374 35.977 1.00 84.56 317 GLN A CA 1
ATOM 2540 C C . GLN A 1 317 ? -20.956 -4.516 37.220 1.00 84.56 317 GLN A C 1
ATOM 2542 O O . GLN A 1 317 ? -20.096 -3.714 37.588 1.00 84.56 317 GLN A O 1
ATOM 2547 N N . ARG A 1 318 ? -22.098 -4.706 37.898 1.00 84.62 318 ARG A N 1
ATOM 2548 C CA . ARG A 1 318 ? -22.392 -4.012 39.163 1.00 84.62 318 ARG A CA 1
ATOM 2549 C C . ARG A 1 318 ? -21.378 -4.363 40.243 1.00 84.62 318 ARG A C 1
ATOM 2551 O O . ARG A 1 318 ? -20.901 -3.470 40.933 1.00 84.62 318 ARG A O 1
ATOM 2558 N N . GLU A 1 319 ? -20.983 -5.632 40.335 1.00 85.06 319 GLU A N 1
ATOM 2559 C CA . GLU A 1 319 ? -19.975 -6.062 41.307 1.00 85.06 319 GLU A CA 1
ATOM 2560 C C . GLU A 1 319 ? -18.618 -5.371 41.076 1.00 85.06 319 GLU A C 1
ATOM 2562 O O . GLU A 1 319 ? -17.980 -4.902 42.023 1.00 85.06 319 GLU A O 1
ATOM 2567 N N . ILE A 1 320 ? -18.194 -5.241 39.812 1.00 83.44 320 ILE A N 1
ATOM 2568 C CA . ILE A 1 320 ? -16.969 -4.515 39.438 1.00 83.44 320 ILE A CA 1
ATOM 2569 C C . ILE A 1 320 ? -17.070 -3.035 39.832 1.00 83.44 320 ILE A C 1
ATOM 2571 O O . ILE A 1 320 ? -16.116 -2.474 40.382 1.00 83.44 320 ILE A O 1
ATOM 2575 N N . LEU A 1 321 ? -18.214 -2.398 39.571 1.00 82.31 321 LEU A N 1
ATOM 2576 C CA . LEU A 1 321 ? -18.448 -0.998 39.924 1.00 82.31 321 LEU A CA 1
ATOM 2577 C C . LEU A 1 321 ? -18.403 -0.779 41.445 1.00 82.31 321 LEU A C 1
ATOM 2579 O O . LEU A 1 321 ? -17.739 0.145 41.924 1.00 82.31 321 LEU A O 1
ATOM 2583 N N . ASP A 1 322 ? -19.059 -1.649 42.210 1.00 84.00 322 ASP A N 1
ATOM 2584 C CA . ASP A 1 322 ? -19.075 -1.590 43.670 1.00 84.00 322 ASP A CA 1
ATOM 2585 C C . ASP A 1 322 ? -17.681 -1.807 44.264 1.00 84.00 322 ASP A C 1
ATOM 2587 O O . ASP A 1 322 ? -17.292 -1.111 45.208 1.00 84.00 322 ASP A O 1
ATOM 2591 N N . ARG A 1 323 ? -16.889 -2.717 43.683 1.00 82.50 323 ARG A N 1
ATOM 2592 C CA . ARG A 1 323 ? -15.491 -2.939 44.072 1.00 82.50 323 ARG A CA 1
ATOM 2593 C C . ARG A 1 323 ? -14.647 -1.679 43.870 1.00 82.50 323 ARG A C 1
ATOM 2595 O O . ARG A 1 323 ? -14.010 -1.224 44.820 1.00 82.50 323 ARG A O 1
ATOM 2602 N N . ARG A 1 324 ? -14.733 -1.045 42.693 1.00 78.12 324 ARG A N 1
ATOM 2603 C CA . ARG A 1 324 ? -14.033 0.222 42.395 1.00 78.12 324 ARG A CA 1
ATOM 2604 C C . ARG A 1 324 ? -14.418 1.344 43.361 1.00 78.12 324 ARG A C 1
ATOM 2606 O O . ARG A 1 324 ? -13.555 2.095 43.807 1.00 78.12 324 ARG A O 1
ATOM 2613 N N . ARG A 1 325 ? -15.699 1.449 43.735 1.00 79.81 325 ARG A N 1
ATOM 2614 C CA . ARG A 1 325 ? -16.176 2.439 44.721 1.00 79.81 325 ARG A CA 1
ATOM 2615 C C . ARG A 1 325 ? -15.585 2.207 46.109 1.00 79.81 325 ARG A C 1
ATOM 2617 O O . ARG A 1 325 ? -15.202 3.168 46.774 1.00 79.81 325 ARG A O 1
ATOM 2624 N N . ARG A 1 326 ? -15.505 0.949 46.551 1.00 78.69 326 ARG A N 1
ATOM 2625 C CA . ARG A 1 326 ? -14.895 0.591 47.843 1.00 78.69 326 ARG A CA 1
ATOM 2626 C C . ARG A 1 326 ? -13.396 0.894 47.861 1.00 78.69 326 ARG A C 1
ATOM 2628 O O . ARG A 1 326 ? -12.901 1.391 48.865 1.00 78.69 326 ARG A O 1
ATOM 2635 N N . GLU A 1 327 ? -12.693 0.643 46.759 1.00 75.06 327 GLU A N 1
ATOM 2636 C CA . GLU A 1 327 ? -11.262 0.944 46.614 1.00 75.06 327 GLU A CA 1
ATOM 2637 C C . GLU A 1 327 ? -10.981 2.452 46.548 1.00 75.06 327 GLU A C 1
ATOM 2639 O O . GLU A 1 327 ? -10.061 2.930 47.208 1.00 75.06 327 GLU A O 1
ATOM 2644 N N . GLY A 1 328 ? -11.806 3.220 45.828 1.00 63.03 328 GLY A N 1
ATOM 2645 C CA . GLY A 1 328 ? -11.699 4.680 45.765 1.00 63.03 328 GLY A CA 1
ATOM 2646 C C . GLY A 1 328 ? -11.933 5.361 47.116 1.00 63.03 328 GLY A C 1
ATOM 2647 O O . GLY A 1 328 ? -11.233 6.308 47.447 1.00 63.03 328 GLY A O 1
ATOM 2648 N N . ARG A 1 329 ? -12.845 4.833 47.946 1.00 56.31 329 ARG A N 1
ATOM 2649 C CA . ARG A 1 329 ? -13.079 5.322 49.320 1.00 56.31 329 ARG A CA 1
ATOM 2650 C C . ARG A 1 329 ? -11.949 5.001 50.305 1.00 56.31 329 ARG A C 1
ATOM 2652 O O . ARG A 1 329 ? -11.926 5.586 51.376 1.00 56.31 329 ARG A O 1
ATOM 2659 N N . ARG A 1 330 ? -11.043 4.072 49.975 1.00 52.06 330 ARG A N 1
ATOM 2660 C CA . ARG A 1 330 ? -9.879 3.719 50.813 1.00 52.06 330 ARG A CA 1
ATOM 2661 C C . ARG A 1 330 ? -8.626 4.544 50.500 1.00 52.06 330 ARG A C 1
ATOM 2663 O O . ARG A 1 330 ? -7.644 4.416 51.219 1.00 52.06 330 ARG A O 1
ATOM 2670 N N . ARG A 1 331 ? -8.631 5.328 49.417 1.00 43.97 331 ARG A N 1
ATOM 2671 C CA . ARG A 1 331 ? -7.495 6.156 48.969 1.00 43.97 331 ARG A CA 1
ATOM 2672 C C . ARG A 1 331 ? -7.687 7.658 49.235 1.00 43.97 331 ARG A C 1
ATOM 2674 O O . ARG A 1 331 ? -6.901 8.444 48.715 1.00 43.97 331 ARG A O 1
ATOM 2681 N N . VAL A 1 332 ? -8.722 8.036 49.990 1.00 39.72 332 VAL A N 1
ATOM 2682 C CA . VAL A 1 332 ? -9.018 9.420 50.400 1.00 39.72 332 VAL A CA 1
ATOM 2683 C C . VAL A 1 332 ? -8.746 9.576 51.882 1.00 39.72 332 VAL A C 1
ATOM 2685 O O . VAL A 1 332 ? -9.183 8.671 52.630 1.00 39.72 332 VAL A O 1
#

Sequence (332 aa):
MDVTFLLSPSSAGWLSRVASLLQGFRNVPLVMRHHVVPNKAVVEVRRWSDSGYVRLDESLWVCAAGDLWMAEAQKRRWIRQHVGEQIYDEVFALARVTRPSLAQLELVLDRLMSQHGAVFWAAWDGLSVEQRARLARVEHGWEVLRPALEAQALEILPVLLSVEAHPRSRAALLEAGVAGSYAPPAEVLPWLLLQVEWNLSPGVLGLARASIQRYGGQAWELRRHPNVMVRRRLVQLLPSRLPWVDWLMHEADPTVRQALRLRVEADCELPVLAEQLRFESDPARKGALGWLLMHWSKPVESRKIFASVERDLSPPQREILDRRRREGRRRV

Secondary structure (DSSP, 8-state):
-----SS---TTSHHHHHHHHTTT-----EEEEEEEETTEEEEEEEE--SS-EEE-SSSEEEETTS-EEEEEEEEEEEEEEETTEEEEEEEEEEEE-SS--HHHHHHHHHHHHHHSHHHHHHTGGGS-HHHHHHHHTS---HHHHHHHHHHHHHHHHHHHTSTTS-HHHHHHHHHHHHTT-----GGGHHHHTT-GGGGT-HHHHHHHHHHHHHSHHHHHHGGG-S-HHHHHHHHHHS-TTS-HHHHHHH---HHHHHHHHHHHHHH--HHHHHHHHHH---HHHHHHHHHHHHT--S--S-HHHHHHHHHHS-HHHHHHHHHHHHHHTT--

Radius of gyration: 32.19 Å; chains: 1; bounding box: 66×57×100 Å